Protein AF-A0A6G1FUQ0-F1 (afdb_monomer_lite)

Foldseek 3Di:
DDDDDDDDDDDDPDPPPPQPQWWADPLRAIFGWDAPVVLVVLVWDWAPPGGDDPQPPPPPDPDDPDDDDDSRGRTTGTFNDWDADPNAIFGWHFPVQAQADWDCDPDSPPDPTITGHAFAALVVQGFGFYFPVPACADWDFDDSTPGTRRGTGRDHDPPPPPPDPDPPVPLQPQPPDPPAQQAFDQDPNFTAHHSGQTAPDVSNPVQDDVSGDPVRSVVSVVVLLVVLLVLCVVPDDPPDDDDPSRSSVSSSVCSVVVDDRPPDPPPPPDPPVVVVVVPPDDDDDD

pLDDT: mean 73.85, std 19.45, range [27.72, 95.62]

Structure (mmCIF, N/CA/C/O backbone):
data_AF-A0A6G1FUQ0-F1
#
_entry.id   AF-A0A6G1FUQ0-F1
#
loop_
_atom_site.group_PDB
_atom_site.id
_atom_site.type_symbol
_atom_site.label_atom_id
_atom_site.label_alt_id
_atom_site.label_comp_id
_atom_site.label_asym_id
_atom_site.label_entity_id
_atom_site.label_seq_id
_atom_site.pdbx_PDB_ins_code
_atom_site.Cartn_x
_atom_site.Cartn_y
_atom_site.Cartn_z
_atom_site.occupancy
_atom_site.B_iso_or_equiv
_atom_site.auth_seq_id
_atom_site.auth_comp_id
_atom_site.auth_asym_id
_atom_site.auth_atom_id
_atom_site.pdbx_PDB_model_num
ATOM 1 N N . MET A 1 1 ? -10.904 44.651 -63.227 1.00 43.16 1 MET A N 1
ATOM 2 C CA . MET A 1 1 ? -10.068 43.438 -63.354 1.00 43.16 1 MET A CA 1
ATOM 3 C C . MET A 1 1 ? -9.397 43.187 -62.007 1.00 43.16 1 MET A C 1
ATOM 5 O O . MET A 1 1 ? -8.366 43.782 -61.744 1.00 43.16 1 MET A O 1
ATOM 9 N N . TYR A 1 2 ? -10.011 42.391 -61.128 1.00 40.00 2 TYR A N 1
ATOM 10 C CA . TYR A 1 2 ? -9.391 41.949 -59.873 1.00 40.00 2 TYR A CA 1
ATOM 11 C C . TYR A 1 2 ? -9.273 40.428 -59.922 1.00 40.00 2 TYR A C 1
ATOM 13 O O . TYR A 1 2 ? -10.267 39.729 -60.098 1.00 40.00 2 TYR A O 1
ATOM 21 N N . SER A 1 3 ? -8.034 39.945 -59.864 1.00 55.53 3 SER A N 1
ATOM 22 C CA . SER A 1 3 ? -7.673 38.534 -59.979 1.00 55.53 3 SER A CA 1
ATOM 23 C C . SER A 1 3 ? -7.435 37.981 -58.578 1.00 55.53 3 SER A C 1
ATOM 25 O O . SER A 1 3 ? -6.440 38.316 -57.935 1.00 55.53 3 SER A O 1
ATOM 27 N N . HIS A 1 4 ? -8.372 37.174 -58.083 1.00 46.69 4 HIS A N 1
ATOM 28 C CA . HIS A 1 4 ? -8.219 36.449 -56.825 1.00 46.69 4 HIS A CA 1
ATOM 29 C C . HIS A 1 4 ? -7.438 35.157 -57.078 1.00 46.69 4 HIS A C 1
ATOM 31 O O . HIS A 1 4 ? -7.932 34.234 -57.723 1.00 46.69 4 HIS A O 1
ATOM 37 N N . ARG A 1 5 ? -6.210 35.084 -56.554 1.00 61.78 5 ARG A N 1
ATOM 38 C CA . ARG A 1 5 ? -5.451 33.834 -56.451 1.00 61.78 5 ARG A CA 1
ATOM 39 C C . ARG A 1 5 ? -5.835 33.127 -55.154 1.00 61.78 5 ARG A C 1
ATOM 41 O O . ARG A 1 5 ? -5.482 33.581 -54.070 1.00 61.78 5 ARG A O 1
ATOM 48 N N . LEU A 1 6 ? -6.566 32.025 -55.288 1.00 55.25 6 LEU A N 1
ATOM 49 C CA . LEU A 1 6 ? -6.849 31.082 -54.211 1.00 55.25 6 LEU A CA 1
ATOM 50 C C . LEU A 1 6 ? -5.561 30.293 -53.914 1.00 55.25 6 LEU A C 1
ATOM 52 O O . LEU A 1 6 ? -5.061 29.582 -54.784 1.00 55.25 6 LEU A O 1
ATOM 56 N N . VAL A 1 7 ? -5.005 30.434 -52.711 1.00 60.19 7 VAL A N 1
ATOM 57 C CA . VAL A 1 7 ? -3.874 29.620 -52.240 1.00 60.19 7 VAL A CA 1
ATOM 58 C C . VAL A 1 7 ? -4.448 28.478 -51.408 1.00 60.19 7 VAL A C 1
ATOM 60 O O . VAL A 1 7 ? -4.901 28.685 -50.286 1.00 60.19 7 VAL A O 1
ATOM 63 N N . VAL A 1 8 ? -4.465 27.275 -51.980 1.00 57.50 8 VAL A N 1
ATOM 64 C CA . VAL A 1 8 ? -4.853 26.044 -51.281 1.00 57.50 8 VAL A CA 1
ATOM 65 C C . VAL A 1 8 ? -3.635 25.541 -50.506 1.00 57.50 8 VAL A C 1
ATOM 67 O O . VAL A 1 8 ? -2.712 24.971 -51.082 1.00 57.50 8 VAL A O 1
ATOM 70 N N . LEU A 1 9 ? -3.611 25.788 -49.196 1.00 59.78 9 LEU A N 1
ATOM 71 C CA . LEU A 1 9 ? -2.642 25.195 -48.273 1.00 59.78 9 LEU A CA 1
ATOM 72 C C . LEU A 1 9 ? -3.042 23.738 -48.007 1.00 59.78 9 LEU A C 1
ATOM 74 O O . LEU A 1 9 ? -3.966 23.464 -47.244 1.00 59.78 9 LEU A O 1
ATOM 78 N N . GLY A 1 10 ? -2.359 22.803 -48.667 1.00 54.69 10 GLY A N 1
ATOM 79 C CA . GLY A 1 10 ? -2.484 21.374 -48.394 1.00 54.69 10 GLY A CA 1
ATOM 80 C C . GLY A 1 10 ? -1.854 21.029 -47.046 1.00 54.69 10 GLY A C 1
ATOM 81 O O . GLY A 1 10 ? -0.638 21.116 -46.885 1.00 54.69 10 GLY A O 1
ATOM 82 N N . VAL A 1 11 ? -2.677 20.636 -46.075 1.00 54.72 11 VAL A N 1
ATOM 83 C CA . VAL A 1 11 ? -2.213 20.087 -44.797 1.00 54.72 11 VAL A CA 1
ATOM 84 C C . VAL A 1 11 ? -1.751 18.652 -45.050 1.00 54.72 11 VAL A C 1
ATOM 86 O O . VAL A 1 11 ? -2.566 17.748 -45.223 1.00 54.72 11 VAL A O 1
ATOM 89 N N . LEU A 1 12 ? -0.435 18.440 -45.110 1.00 58.69 12 LEU A N 1
ATOM 90 C CA . LEU A 1 12 ? 0.154 17.103 -45.098 1.00 58.69 12 LEU A CA 1
ATOM 91 C C . LEU A 1 12 ? -0.031 16.515 -43.695 1.00 58.69 12 LEU A C 1
ATOM 93 O O . LEU A 1 12 ? 0.639 16.927 -42.750 1.00 58.69 12 LEU A O 1
ATOM 97 N N . ALA A 1 13 ? -0.959 15.568 -43.556 1.00 49.72 13 ALA A N 1
ATOM 98 C CA . ALA A 1 13 ? -1.113 14.774 -42.346 1.00 49.72 13 ALA A CA 1
ATOM 99 C C . ALA A 1 13 ? 0.113 13.859 -42.197 1.00 49.72 13 ALA A C 1
ATOM 101 O O . ALA A 1 13 ? 0.204 12.807 -42.827 1.00 49.72 13 ALA A O 1
ATOM 102 N N . THR A 1 14 ? 1.086 14.270 -41.388 1.00 51.34 14 THR A N 1
ATOM 103 C CA . THR A 1 14 ? 2.153 13.378 -40.941 1.00 51.34 14 THR A CA 1
ATOM 104 C C . THR A 1 14 ? 1.538 12.347 -39.999 1.00 51.34 14 THR A C 1
ATOM 106 O O . THR A 1 14 ? 1.177 12.651 -38.865 1.00 51.34 14 THR A O 1
ATOM 109 N N . SER A 1 15 ? 1.374 11.111 -40.477 1.00 49.81 15 SER A N 1
ATOM 110 C CA . SER A 1 15 ? 1.023 9.973 -39.626 1.00 49.81 15 SER A CA 1
ATOM 111 C C . SER A 1 15 ? 2.141 9.755 -38.612 1.00 49.81 15 SER A C 1
ATOM 113 O O . SER A 1 15 ? 3.175 9.161 -38.912 1.00 49.81 15 SER A O 1
ATOM 115 N N . ILE A 1 16 ? 1.939 10.267 -37.402 1.00 50.69 16 ILE A N 1
ATOM 116 C CA . ILE A 1 16 ? 2.774 9.954 -36.250 1.00 50.69 16 ILE A CA 1
ATOM 117 C C . ILE A 1 16 ? 2.446 8.501 -35.900 1.00 50.69 16 ILE A C 1
ATOM 119 O O . ILE A 1 16 ? 1.390 8.219 -35.334 1.00 50.69 16 ILE A O 1
ATOM 123 N N . TYR A 1 17 ? 3.301 7.559 -36.304 1.00 50.41 17 TYR A N 1
ATOM 124 C CA . TYR A 1 17 ? 3.199 6.181 -35.836 1.00 50.41 17 TYR A CA 1
ATOM 125 C C . TYR A 1 17 ? 3.379 6.204 -34.317 1.00 50.41 17 TYR A C 1
ATOM 127 O O . TYR A 1 17 ? 4.476 6.432 -33.809 1.00 50.41 17 TYR A O 1
ATOM 135 N N . SER A 1 18 ? 2.277 6.022 -33.590 1.00 50.47 18 SER A N 1
ATOM 136 C CA . SER A 1 18 ? 2.308 5.761 -32.157 1.00 50.47 18 SER A CA 1
ATOM 137 C C . SER A 1 18 ? 2.987 4.410 -31.972 1.00 50.47 18 SER A C 1
ATOM 139 O O . SER A 1 18 ? 2.386 3.359 -32.187 1.00 50.47 18 SER A O 1
ATOM 141 N N . VAL A 1 19 ? 4.279 4.439 -31.651 1.00 58.22 19 VAL A N 1
ATOM 142 C CA . VAL A 1 19 ? 5.009 3.246 -31.232 1.00 58.22 19 VAL A CA 1
ATOM 143 C C . VAL A 1 19 ? 4.344 2.806 -29.934 1.00 58.22 19 VAL A C 1
ATOM 145 O O . VAL A 1 19 ? 4.403 3.534 -28.941 1.00 58.22 19 VAL A O 1
ATOM 148 N N . GLN A 1 20 ? 3.635 1.676 -29.948 1.00 58.81 20 GLN A N 1
ATOM 149 C CA . GLN A 1 20 ? 3.075 1.119 -28.721 1.00 58.81 20 GLN A CA 1
ATOM 150 C C . GLN A 1 20 ? 4.240 0.850 -27.764 1.00 58.81 20 GLN A C 1
ATOM 152 O O . GLN A 1 20 ? 5.058 -0.034 -27.990 1.00 58.81 20 GLN A O 1
ATOM 157 N N . SER A 1 21 ? 4.348 1.675 -26.723 1.00 79.19 21 SER A N 1
ATOM 158 C CA . SER A 1 21 ? 5.458 1.662 -25.766 1.00 79.19 21 SER A CA 1
ATOM 159 C C . SER A 1 21 ? 5.264 0.653 -24.637 1.00 79.19 21 SER A C 1
ATOM 161 O O . SER A 1 21 ? 6.099 0.578 -23.737 1.00 79.19 21 SER A O 1
ATOM 163 N N . TRP A 1 22 ? 4.173 -0.112 -24.660 1.00 85.88 22 TRP A N 1
ATOM 164 C CA . TRP A 1 22 ? 3.814 -1.050 -23.610 1.00 85.88 22 TRP A CA 1
ATOM 165 C C . TRP A 1 22 ? 3.902 -2.496 -24.094 1.00 85.88 22 TRP A C 1
ATOM 167 O O . TRP A 1 22 ? 3.791 -2.798 -25.280 1.00 85.88 22 TRP A O 1
ATOM 177 N N . CYS A 1 23 ? 4.109 -3.383 -23.136 1.00 90.62 23 CYS A N 1
ATOM 178 C CA . CYS A 1 23 ? 4.222 -4.824 -23.315 1.00 90.62 23 CYS A CA 1
ATOM 179 C C . CYS A 1 23 ? 3.435 -5.532 -22.214 1.00 90.62 23 CYS A C 1
ATOM 181 O O . CYS A 1 23 ? 3.036 -4.903 -21.232 1.00 90.62 23 CYS A O 1
ATOM 183 N N . GLN A 1 24 ? 3.232 -6.837 -22.361 1.00 91.94 24 GLN A N 1
ATOM 184 C CA . GLN A 1 24 ? 2.638 -7.680 -21.330 1.00 91.94 24 GLN A CA 1
ATOM 185 C C . GLN A 1 24 ? 3.590 -8.839 -21.033 1.00 91.94 24 GLN A C 1
ATOM 187 O O . GLN A 1 24 ? 3.882 -9.634 -21.925 1.00 91.94 24 GLN A O 1
ATOM 192 N N . ALA A 1 25 ? 4.083 -8.877 -19.797 1.00 89.75 25 ALA A N 1
ATOM 193 C CA . ALA A 1 25 ? 4.915 -9.943 -19.251 1.00 89.75 25 ALA A CA 1
ATOM 194 C C . ALA A 1 25 ? 4.134 -11.263 -19.133 1.00 89.75 25 ALA A C 1
ATOM 196 O O . ALA A 1 25 ? 2.897 -11.267 -19.182 1.00 89.75 25 ALA A O 1
ATOM 197 N N . ASP A 1 26 ? 4.844 -12.374 -18.929 1.00 89.06 26 ASP A N 1
ATOM 198 C CA . ASP A 1 26 ? 4.243 -13.714 -18.803 1.00 89.06 26 ASP A CA 1
ATOM 199 C C . ASP A 1 26 ? 3.248 -13.808 -17.636 1.00 89.06 26 ASP A C 1
ATOM 201 O O . ASP A 1 26 ? 2.224 -14.490 -17.715 1.00 89.06 26 ASP A O 1
ATOM 205 N N . ASN A 1 27 ? 3.498 -13.062 -16.558 1.00 81.12 27 ASN A N 1
ATOM 206 C CA . ASN A 1 27 ? 2.599 -12.973 -15.405 1.00 81.12 27 ASN A CA 1
ATOM 207 C C . ASN A 1 27 ? 1.352 -12.094 -15.658 1.00 81.12 27 ASN A C 1
ATOM 209 O O . ASN A 1 27 ? 0.564 -11.856 -14.744 1.00 81.12 27 ASN A O 1
ATOM 213 N N . GLY A 1 28 ? 1.175 -11.567 -16.873 1.00 86.06 28 GLY A N 1
ATOM 214 C CA . GLY A 1 28 ? 0.089 -10.663 -17.240 1.00 86.06 28 GLY A CA 1
ATOM 215 C C . GLY A 1 28 ? 0.286 -9.208 -16.802 1.00 86.06 28 GLY A C 1
ATOM 216 O O . GLY A 1 28 ? -0.576 -8.374 -17.090 1.00 86.06 28 GLY A O 1
ATOM 217 N N . GLN A 1 29 ? 1.396 -8.871 -16.137 1.00 85.44 29 GLN A N 1
ATOM 218 C CA . GLN A 1 29 ? 1.722 -7.495 -15.775 1.00 85.44 29 GLN A CA 1
ATOM 219 C C . GLN A 1 29 ? 2.073 -6.690 -17.024 1.00 85.44 29 GLN A C 1
ATOM 221 O O . GLN A 1 29 ? 2.884 -7.092 -17.859 1.00 85.44 29 GLN A O 1
ATOM 226 N N . ARG A 1 30 ? 1.467 -5.508 -17.144 1.00 87.62 30 ARG A N 1
ATOM 227 C CA . ARG A 1 30 ? 1.801 -4.568 -18.210 1.00 87.62 30 ARG A CA 1
ATOM 228 C C . ARG A 1 30 ? 3.075 -3.809 -17.858 1.00 87.62 30 ARG A C 1
ATOM 230 O O . ARG A 1 30 ? 3.186 -3.238 -16.774 1.00 87.62 30 ARG A O 1
ATOM 237 N N . GLY A 1 31 ? 4.019 -3.803 -18.788 1.00 89.44 31 GLY A N 1
ATOM 238 C CA . GLY A 1 31 ? 5.306 -3.130 -18.669 1.00 89.44 31 GLY A CA 1
ATOM 239 C C . GLY A 1 31 ? 5.520 -2.074 -19.749 1.00 89.44 31 GLY A C 1
ATOM 240 O O . GLY A 1 31 ? 4.631 -1.790 -20.556 1.00 89.44 31 GLY A O 1
ATOM 241 N N . ILE A 1 32 ? 6.725 -1.506 -19.771 1.00 88.62 32 ILE A N 1
ATOM 242 C CA . ILE A 1 32 ? 7.194 -0.589 -20.818 1.00 88.62 32 ILE A CA 1
ATOM 243 C C . ILE A 1 32 ? 8.317 -1.267 -21.598 1.00 88.62 32 ILE A C 1
ATOM 245 O O . ILE A 1 32 ? 9.231 -1.839 -21.005 1.00 88.62 32 ILE A O 1
ATOM 249 N N . CYS A 1 33 ? 8.286 -1.155 -22.922 1.00 90.00 33 CYS A N 1
ATOM 250 C CA . CYS A 1 33 ? 9.376 -1.612 -23.771 1.00 90.00 33 CYS A CA 1
ATOM 251 C C . CYS A 1 33 ? 10.583 -0.687 -23.657 1.00 90.00 33 CYS A C 1
ATOM 253 O O . CYS A 1 33 ? 10.541 0.465 -24.091 1.00 90.00 33 CYS A O 1
ATOM 255 N N . MET A 1 34 ? 11.668 -1.188 -23.067 1.00 87.56 34 MET A N 1
ATOM 256 C CA . MET A 1 34 ? 12.919 -0.443 -22.939 1.00 87.56 34 MET A CA 1
ATOM 257 C C . MET A 1 34 ? 14.142 -1.367 -22.865 1.00 87.56 34 MET A C 1
ATOM 259 O O . MET A 1 34 ? 14.000 -2.567 -22.631 1.00 87.56 34 MET A O 1
ATOM 263 N N . PRO A 1 35 ? 15.365 -0.841 -23.059 1.00 87.88 35 PRO A N 1
ATOM 264 C CA . PRO A 1 35 ? 16.570 -1.643 -22.882 1.00 87.88 35 PRO A CA 1
ATOM 265 C C . PRO A 1 35 ? 16.736 -2.120 -21.425 1.00 87.88 35 PRO A C 1
ATOM 267 O O . PRO A 1 35 ? 16.323 -1.436 -20.481 1.00 87.88 35 PRO A O 1
ATOM 270 N N . THR A 1 36 ? 17.410 -3.260 -21.235 1.00 86.81 36 THR A N 1
ATOM 271 C CA . THR A 1 36 ? 17.606 -3.911 -19.923 1.00 86.81 36 THR A CA 1
ATOM 272 C C . THR A 1 36 ? 18.303 -3.007 -18.906 1.00 86.81 36 THR A C 1
ATOM 274 O O . THR A 1 36 ? 17.892 -2.943 -17.751 1.00 86.81 36 THR A O 1
ATOM 277 N N . SER A 1 37 ? 19.341 -2.259 -19.305 1.00 85.69 37 SER A N 1
ATOM 278 C CA . SER A 1 37 ? 20.097 -1.421 -18.357 1.00 85.69 37 SER A CA 1
ATOM 279 C C . SER A 1 37 ? 19.253 -0.276 -17.765 1.00 85.69 37 SER A C 1
ATOM 281 O O . SER A 1 37 ? 19.263 -0.106 -16.547 1.00 85.69 37 SER A O 1
ATOM 283 N N . PRO A 1 38 ? 18.498 0.514 -18.560 1.00 85.75 38 PRO A N 1
ATOM 284 C CA . PRO A 1 38 ? 17.485 1.434 -18.044 1.00 85.75 38 PRO A CA 1
ATOM 285 C C . PRO A 1 38 ? 16.449 0.790 -17.122 1.00 85.75 38 PRO A C 1
ATOM 287 O O . PRO A 1 38 ? 16.114 1.408 -16.114 1.00 85.75 38 PRO A O 1
ATOM 290 N N . CYS A 1 39 ? 15.969 -0.414 -17.446 1.00 87.31 39 CYS A N 1
ATOM 291 C CA . CYS A 1 39 ? 14.996 -1.121 -16.618 1.00 87.31 39 CYS A CA 1
ATOM 292 C C . CYS A 1 39 ? 15.582 -1.496 -15.249 1.00 87.31 39 CYS A C 1
ATOM 294 O O . CYS A 1 39 ? 15.033 -1.123 -14.213 1.00 87.31 39 CYS A O 1
ATOM 296 N N . ALA A 1 40 ? 16.766 -2.117 -15.236 1.00 85.94 40 ALA A N 1
ATOM 297 C CA . ALA A 1 40 ? 17.467 -2.501 -14.014 1.00 85.94 40 ALA A CA 1
ATOM 298 C C . ALA A 1 40 ? 17.787 -1.292 -13.116 1.00 85.94 40 ALA A C 1
ATOM 300 O O . ALA A 1 40 ? 17.605 -1.351 -11.904 1.00 85.94 40 ALA A O 1
ATOM 301 N N . ARG A 1 41 ? 18.180 -0.147 -13.701 1.00 83.44 41 ARG A N 1
ATOM 302 C CA . ARG A 1 41 ? 18.401 1.110 -12.951 1.00 83.44 41 ARG A CA 1
ATOM 303 C C . ARG A 1 41 ? 17.146 1.651 -12.261 1.00 83.44 41 ARG A C 1
ATOM 305 O O . ARG A 1 41 ? 17.263 2.515 -11.399 1.00 83.44 41 ARG A O 1
ATOM 312 N N . LYS A 1 42 ? 15.964 1.185 -12.660 1.00 80.44 42 LYS A N 1
ATOM 313 C CA . LYS A 1 42 ? 14.669 1.557 -12.079 1.00 80.44 42 LYS A CA 1
ATOM 314 C C . LYS A 1 42 ? 14.109 0.459 -11.175 1.00 80.44 42 LYS A C 1
ATOM 316 O O . LYS A 1 42 ? 12.921 0.487 -10.878 1.00 80.44 42 LYS A O 1
ATOM 321 N N . ASN A 1 43 ? 14.943 -0.505 -10.773 1.00 84.06 43 ASN A N 1
ATOM 322 C CA . ASN A 1 43 ? 14.535 -1.709 -10.048 1.00 84.06 43 ASN A CA 1
ATOM 323 C C . ASN A 1 43 ? 13.433 -2.505 -10.770 1.00 84.06 43 ASN A C 1
ATOM 325 O O . ASN A 1 43 ? 12.652 -3.200 -10.126 1.00 84.06 43 ASN A O 1
ATOM 329 N N . GLY A 1 44 ? 13.348 -2.378 -12.097 1.00 86.88 44 GLY A N 1
ATOM 330 C CA . GLY A 1 44 ? 12.416 -3.148 -12.903 1.00 86.88 44 GLY A CA 1
ATOM 331 C C . GLY A 1 44 ? 12.978 -4.521 -13.269 1.00 86.88 44 GLY A C 1
ATOM 332 O O . GLY A 1 44 ? 14.195 -4.721 -13.320 1.00 86.88 44 GLY A O 1
ATOM 333 N N . ILE A 1 45 ? 12.079 -5.456 -13.559 1.00 90.12 45 ILE A N 1
ATOM 334 C CA . ILE A 1 45 ? 12.383 -6.795 -14.066 1.00 90.12 45 ILE A CA 1
ATOM 335 C C . ILE A 1 45 ? 12.193 -6.761 -15.583 1.00 90.12 45 ILE A C 1
ATOM 337 O O . ILE A 1 45 ? 11.186 -6.253 -16.068 1.00 90.12 45 ILE A O 1
ATOM 341 N N . SER A 1 46 ? 13.186 -7.236 -16.337 1.00 91.38 46 SER A N 1
ATOM 342 C CA . SER A 1 46 ? 13.142 -7.246 -17.803 1.00 91.38 46 SER A CA 1
ATOM 343 C C . SER A 1 46 ? 12.860 -8.647 -18.341 1.00 91.38 46 SER A C 1
ATOM 345 O O . SER A 1 46 ? 13.630 -9.566 -18.068 1.00 91.38 46 SER A O 1
ATOM 347 N N . GLU A 1 47 ? 11.814 -8.787 -19.153 1.00 92.69 47 GLU A N 1
ATOM 348 C CA . GLU A 1 47 ? 11.454 -10.039 -19.829 1.00 92.69 47 GLU A CA 1
ATOM 349 C C . GLU A 1 47 ? 11.632 -9.900 -21.358 1.00 92.69 47 GLU A C 1
ATOM 351 O O . GLU A 1 47 ? 11.054 -8.994 -21.976 1.00 92.69 47 GLU A O 1
ATOM 356 N N . PRO A 1 48 ? 12.464 -10.735 -22.007 1.00 91.25 48 PRO A N 1
ATOM 357 C CA . PRO A 1 48 ? 12.678 -10.679 -23.453 1.00 91.25 48 PRO A CA 1
ATOM 358 C C . PRO A 1 48 ? 11.479 -11.233 -24.238 1.00 91.25 48 PRO A C 1
ATOM 360 O O . PRO A 1 48 ? 10.806 -12.143 -23.783 1.00 91.25 48 PRO A O 1
ATOM 363 N N . GLY A 1 49 ? 11.244 -10.731 -25.456 1.00 90.25 49 GLY A N 1
ATOM 364 C CA . GLY A 1 49 ? 10.252 -11.307 -26.385 1.00 90.25 49 GLY A CA 1
ATOM 365 C C . GLY A 1 49 ? 8.819 -10.766 -26.274 1.00 90.25 49 GLY A C 1
ATOM 366 O O . GLY A 1 49 ? 7.976 -11.124 -27.087 1.00 90.25 49 GLY A O 1
ATOM 367 N N . HIS A 1 50 ? 8.552 -9.856 -25.337 1.00 90.38 50 HIS A N 1
ATOM 368 C CA . HIS A 1 50 ? 7.207 -9.315 -25.071 1.00 90.38 50 HIS A CA 1
ATOM 369 C C . HIS A 1 50 ? 6.925 -7.949 -25.718 1.00 90.38 50 HIS A C 1
ATOM 371 O O . HIS A 1 50 ? 5.843 -7.387 -25.546 1.00 90.38 50 HIS A O 1
ATOM 377 N N . CYS A 1 51 ? 7.901 -7.379 -26.426 1.00 90.38 51 CYS A N 1
ATOM 378 C CA . CYS A 1 51 ? 7.795 -6.052 -27.022 1.00 90.38 51 CYS A CA 1
ATOM 379 C C . CYS A 1 51 ? 7.397 -6.113 -28.501 1.00 90.38 51 CYS A C 1
ATOM 381 O O . CYS A 1 51 ? 8.087 -6.785 -29.270 1.00 90.38 51 CYS A O 1
ATOM 383 N N . PRO A 1 52 ? 6.326 -5.411 -28.924 1.00 84.81 52 PRO A N 1
ATOM 384 C CA . PRO A 1 52 ? 5.903 -5.401 -30.317 1.00 84.81 52 PRO A CA 1
ATOM 385 C C . PRO A 1 52 ? 6.879 -4.586 -31.173 1.00 84.81 52 PRO A C 1
ATOM 387 O O . PRO A 1 52 ? 7.110 -3.403 -30.931 1.00 84.81 52 PRO A O 1
ATOM 390 N N . GLY A 1 53 ? 7.433 -5.219 -32.204 1.00 71.75 53 GLY A N 1
ATOM 391 C CA . GLY A 1 53 ? 8.258 -4.561 -33.212 1.00 71.75 53 GLY A CA 1
ATOM 392 C C . GLY A 1 53 ? 9.378 -5.459 -33.734 1.00 71.75 53 GLY A C 1
ATOM 393 O O . GLY A 1 53 ? 9.776 -6.410 -33.058 1.00 71.75 53 GLY A O 1
ATOM 394 N N . PRO A 1 54 ? 9.897 -5.187 -34.943 1.00 57.56 54 PRO A N 1
ATOM 395 C CA . PRO A 1 54 ? 11.130 -5.812 -35.383 1.00 57.56 54 PRO A CA 1
ATOM 396 C C . PRO A 1 54 ? 12.245 -5.426 -34.404 1.00 57.56 54 PRO A C 1
ATOM 398 O O . PRO A 1 54 ? 12.388 -4.265 -34.031 1.00 57.56 54 PRO A O 1
ATOM 401 N N . ILE A 1 55 ? 13.054 -6.406 -34.010 1.00 56.06 55 ILE A N 1
ATOM 402 C CA . ILE A 1 55 ? 14.279 -6.241 -33.206 1.00 56.06 55 ILE A CA 1
ATOM 403 C C . ILE A 1 55 ? 15.282 -5.224 -33.796 1.00 56.06 55 ILE A C 1
ATOM 405 O O . ILE A 1 55 ? 16.235 -4.841 -33.119 1.00 56.06 55 ILE A O 1
ATOM 409 N N . ASP A 1 56 ? 15.046 -4.746 -35.019 1.00 50.47 56 ASP A N 1
ATOM 410 C CA . ASP A 1 56 ? 15.777 -3.674 -35.684 1.00 50.47 56 ASP A CA 1
ATOM 411 C C . ASP A 1 56 ? 15.290 -2.285 -35.236 1.00 50.47 56 ASP A C 1
ATOM 413 O O . ASP A 1 56 ? 14.668 -1.533 -35.989 1.00 50.47 56 ASP A O 1
ATOM 417 N N . TYR A 1 57 ? 15.688 -1.863 -34.033 1.00 54.88 57 TYR A N 1
ATOM 418 C CA . TYR A 1 57 ? 15.984 -0.440 -33.838 1.00 54.88 57 TYR A CA 1
ATOM 419 C C . TYR A 1 57 ? 17.273 -0.115 -34.606 1.00 54.88 57 TYR A C 1
ATOM 421 O O . TYR A 1 57 ? 18.331 0.108 -34.016 1.00 54.88 57 TYR A O 1
ATOM 429 N N . GLN A 1 58 ? 17.205 -0.104 -35.938 1.00 46.00 58 GLN A N 1
ATOM 430 C CA . GLN A 1 58 ? 18.243 0.519 -36.746 1.00 46.00 58 GLN A CA 1
ATOM 431 C C . GLN A 1 58 ? 18.094 2.021 -36.576 1.00 46.00 58 GLN A C 1
ATOM 433 O O . GLN A 1 58 ? 17.363 2.689 -37.302 1.00 46.00 58 GLN A O 1
ATOM 438 N N . VAL A 1 59 ? 18.768 2.553 -35.561 1.00 48.31 59 VAL A N 1
ATOM 439 C CA . VAL A 1 59 ? 19.047 3.981 -35.492 1.00 48.31 59 VAL A CA 1
ATOM 440 C C . VAL A 1 59 ? 19.869 4.294 -36.746 1.00 48.31 59 VAL A C 1
ATOM 442 O O . VAL A 1 59 ? 20.947 3.711 -36.896 1.00 48.31 59 VAL A O 1
ATOM 445 N N . PRO A 1 60 ? 19.405 5.152 -37.672 1.00 46.88 60 PRO A N 1
ATOM 446 C CA . PRO A 1 60 ? 20.214 5.557 -38.809 1.00 46.88 60 PRO A CA 1
ATOM 447 C C . PRO A 1 60 ? 21.306 6.498 -38.294 1.00 46.88 60 PRO A C 1
ATOM 449 O O . PRO A 1 60 ? 21.186 7.718 -38.350 1.00 46.88 60 PRO A O 1
ATOM 452 N N . HIS A 1 61 ? 22.367 5.924 -37.735 1.00 52.94 61 HIS A N 1
ATOM 453 C CA . HIS A 1 61 ? 23.602 6.634 -37.456 1.00 52.94 61 HIS A CA 1
ATOM 454 C C . HIS A 1 61 ? 24.604 6.299 -38.565 1.00 52.94 61 HIS A C 1
ATOM 456 O O . HIS A 1 61 ? 25.022 5.146 -38.677 1.00 52.94 61 HIS A O 1
ATOM 462 N N . PRO A 1 62 ? 25.024 7.277 -39.387 1.00 54.19 62 PRO A N 1
ATOM 463 C CA . PRO A 1 62 ? 26.189 7.108 -40.237 1.00 54.19 62 PRO A CA 1
ATOM 464 C C . PRO A 1 62 ? 27.426 7.161 -39.334 1.00 54.19 62 PRO A C 1
ATOM 466 O O . PRO A 1 62 ? 27.945 8.233 -39.026 1.00 54.19 62 PRO A O 1
ATOM 469 N N . SER A 1 63 ? 27.867 6.005 -38.845 1.00 55.69 63 SER A N 1
ATOM 470 C CA . SER A 1 63 ? 29.147 5.868 -38.151 1.00 55.69 63 SER A CA 1
ATOM 471 C C . SER A 1 63 ? 30.154 5.125 -39.036 1.00 55.69 63 SER A C 1
ATOM 473 O O . SER A 1 63 ? 29.771 4.210 -39.766 1.00 55.69 63 SER A O 1
ATOM 475 N N . PRO A 1 64 ? 31.431 5.549 -39.023 1.00 60.94 64 PRO A N 1
ATOM 476 C CA . PRO A 1 64 ? 32.458 5.060 -39.934 1.00 60.94 64 PRO A CA 1
ATOM 477 C C . PRO A 1 64 ? 32.803 3.575 -39.704 1.00 60.94 64 PRO A C 1
ATOM 479 O O . PRO A 1 64 ? 32.685 3.069 -38.586 1.00 60.94 64 PRO A O 1
ATOM 482 N N . PRO A 1 65 ? 33.263 2.871 -40.752 1.00 63.19 65 PRO A N 1
ATOM 483 C CA . PRO A 1 65 ? 33.524 1.437 -40.710 1.00 63.19 65 PRO A CA 1
ATOM 484 C C . PRO A 1 65 ? 34.830 1.148 -39.961 1.00 63.19 65 PRO A C 1
ATOM 486 O O . PRO A 1 65 ? 35.900 1.464 -40.475 1.00 63.19 65 PRO A O 1
ATOM 489 N N . SER A 1 66 ? 34.771 0.577 -38.750 1.00 62.09 66 SER A N 1
ATOM 490 C CA . SER A 1 66 ? 35.878 -0.228 -38.168 1.00 62.09 66 SER A CA 1
ATOM 491 C C . SER A 1 66 ? 35.642 -0.784 -36.754 1.00 62.09 66 SER A C 1
ATOM 493 O O . SER A 1 66 ? 36.455 -1.585 -36.299 1.00 62.0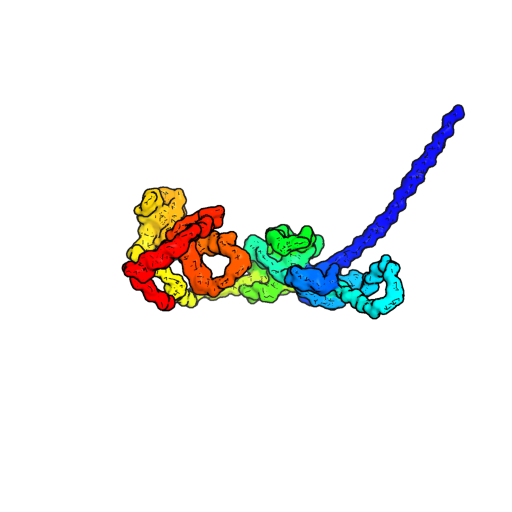9 66 SER A O 1
ATOM 495 N N . THR A 1 67 ? 34.569 -0.437 -36.038 1.00 64.94 67 THR A N 1
ATOM 496 C CA . THR A 1 67 ? 34.321 -1.020 -34.702 1.00 64.94 67 THR A CA 1
ATOM 497 C C . THR A 1 67 ? 33.401 -2.246 -34.800 1.00 64.94 67 THR A C 1
ATOM 499 O O . THR A 1 67 ? 32.376 -2.149 -35.475 1.00 64.94 67 THR A O 1
ATOM 502 N N . PRO A 1 68 ? 33.712 -3.388 -34.147 1.00 63.94 68 PRO A N 1
ATOM 503 C CA . PRO A 1 68 ? 32.796 -4.523 -34.047 1.00 63.94 68 PRO A CA 1
ATOM 504 C C . PRO A 1 68 ? 31.448 -4.044 -33.512 1.00 63.94 68 PRO A C 1
ATOM 506 O O . PRO A 1 68 ? 31.344 -3.569 -32.380 1.00 63.94 68 PRO A O 1
ATOM 509 N N . GLN A 1 69 ? 30.431 -4.102 -34.365 1.00 56.00 69 GLN A N 1
ATOM 510 C CA . GLN A 1 69 ? 29.101 -3.603 -34.069 1.00 56.00 69 GLN A CA 1
ATOM 511 C C . GLN A 1 69 ? 28.453 -4.557 -33.063 1.00 56.00 69 GLN A C 1
ATOM 513 O O . GLN A 1 69 ? 27.957 -5.621 -33.426 1.00 56.00 69 GLN A O 1
ATOM 518 N N . LEU A 1 70 ? 28.508 -4.199 -31.778 1.00 64.75 70 LEU A N 1
ATOM 519 C CA . LEU A 1 70 ? 27.694 -4.836 -30.748 1.00 64.75 70 LEU A CA 1
ATOM 520 C C . LEU A 1 70 ? 26.235 -4.657 -31.168 1.00 64.75 70 LEU A C 1
ATOM 522 O O . LEU A 1 70 ? 25.741 -3.531 -31.231 1.00 64.75 70 LEU A O 1
ATOM 526 N N . THR A 1 71 ? 25.564 -5.758 -31.505 1.00 67.00 71 THR A N 1
ATOM 527 C CA . THR A 1 71 ? 24.124 -5.763 -31.766 1.00 67.00 71 THR A CA 1
ATOM 528 C C . THR A 1 71 ? 23.420 -5.084 -30.592 1.00 67.00 71 THR A C 1
ATOM 530 O O . THR A 1 71 ? 23.632 -5.508 -29.450 1.00 67.00 71 THR A O 1
ATOM 533 N N . PRO A 1 72 ? 22.638 -4.014 -30.833 1.00 66.56 72 PRO A N 1
ATOM 534 C CA . PRO A 1 72 ? 21.940 -3.325 -29.761 1.00 66.56 72 PRO A CA 1
ATOM 535 C C . PRO A 1 72 ? 21.048 -4.331 -29.025 1.00 66.56 72 PRO A C 1
ATOM 537 O O . PRO A 1 72 ? 20.433 -5.184 -29.673 1.00 66.56 72 PRO A O 1
ATOM 540 N N . PRO A 1 73 ? 20.989 -4.283 -27.683 1.00 72.12 73 PRO A N 1
ATOM 541 C CA . PRO A 1 73 ? 20.137 -5.193 -26.938 1.00 72.12 73 PRO A CA 1
ATOM 542 C C . PRO A 1 73 ? 18.693 -4.975 -27.385 1.00 72.12 73 PRO A C 1
ATOM 544 O O . PRO A 1 73 ? 18.198 -3.845 -27.363 1.00 72.12 73 PRO A O 1
ATOM 547 N N . SER A 1 74 ? 18.031 -6.052 -27.809 1.00 80.56 74 SER A N 1
ATOM 548 C CA . SER A 1 74 ? 16.616 -6.011 -28.164 1.00 80.56 74 SER A CA 1
ATOM 549 C C . SER A 1 74 ? 15.804 -5.433 -26.997 1.00 80.56 74 SER A C 1
ATOM 551 O O . SER A 1 74 ? 16.131 -5.712 -25.837 1.00 80.56 74 SER A O 1
ATOM 553 N N . PRO A 1 75 ? 14.765 -4.622 -27.269 1.00 84.75 75 PRO A N 1
ATOM 554 C CA . PRO A 1 75 ? 13.893 -4.101 -26.222 1.00 84.75 75 PRO A CA 1
ATOM 555 C C . PRO A 1 75 ? 13.326 -5.257 -25.396 1.00 84.75 75 PRO A C 1
ATOM 557 O O . PRO A 1 75 ? 12.908 -6.282 -25.940 1.00 84.75 75 PRO A O 1
ATOM 560 N N . GLN A 1 76 ? 13.309 -5.082 -24.081 1.00 90.19 76 GLN A N 1
ATOM 561 C CA . GLN A 1 76 ? 12.709 -6.032 -23.155 1.00 90.19 76 GLN A CA 1
ATOM 562 C C . GLN A 1 76 ? 11.509 -5.380 -22.479 1.00 90.19 76 GLN A C 1
ATOM 564 O O . GLN A 1 76 ? 11.433 -4.153 -22.348 1.00 90.19 76 GLN A O 1
ATOM 569 N N . CYS A 1 77 ? 10.558 -6.208 -22.067 1.00 92.62 77 CYS A N 1
ATOM 570 C CA . CYS A 1 77 ? 9.417 -5.740 -21.314 1.00 92.62 77 CYS A CA 1
ATOM 571 C C . CYS A 1 77 ? 9.827 -5.480 -19.874 1.00 92.62 77 CYS A C 1
ATOM 573 O O . CYS A 1 77 ? 10.183 -6.408 -19.157 1.00 92.62 77 CYS A O 1
ATOM 575 N N . CYS A 1 78 ? 9.815 -4.212 -19.475 1.00 90.94 78 CYS A N 1
ATOM 576 C CA . CYS A 1 78 ? 10.184 -3.796 -18.134 1.00 90.94 78 CYS A CA 1
ATOM 577 C C . CYS A 1 78 ? 8.944 -3.688 -17.241 1.00 90.94 78 CYS A C 1
ATOM 579 O O . CYS A 1 78 ? 8.098 -2.816 -17.470 1.00 90.94 78 CYS A O 1
ATOM 581 N N . THR A 1 79 ? 8.850 -4.538 -16.220 1.00 91.06 79 THR A N 1
ATOM 582 C CA . THR A 1 79 ? 7.821 -4.493 -15.170 1.00 91.06 79 THR A CA 1
ATOM 583 C C . THR A 1 79 ? 8.411 -3.958 -13.865 1.00 91.06 79 THR A C 1
ATOM 585 O O . THR A 1 79 ? 9.608 -4.073 -13.620 1.00 91.06 79 THR A O 1
ATOM 588 N N . PHE A 1 80 ? 7.591 -3.328 -13.019 1.00 88.38 80 PHE A N 1
ATOM 589 C CA . PHE A 1 80 ? 8.064 -2.577 -11.841 1.00 88.38 80 PHE A CA 1
ATOM 590 C C . PHE A 1 80 ? 7.593 -3.177 -10.504 1.00 88.38 80 PHE A C 1
ATOM 592 O O . PHE A 1 80 ? 7.729 -2.546 -9.459 1.00 88.38 80 PHE A O 1
ATOM 599 N N . GLY A 1 81 ? 7.044 -4.396 -10.523 1.00 87.25 81 GLY A N 1
ATOM 600 C CA . GLY A 1 81 ? 6.571 -5.101 -9.329 1.00 87.25 81 GLY A CA 1
ATOM 601 C C . GLY A 1 81 ? 5.265 -4.550 -8.743 1.00 87.25 81 GLY A C 1
ATOM 602 O O . GLY A 1 81 ? 4.456 -3.924 -9.439 1.00 87.25 81 GLY A O 1
ATOM 603 N N . THR A 1 82 ? 5.049 -4.821 -7.454 1.00 87.62 82 THR A N 1
ATOM 604 C CA . THR A 1 82 ? 3.833 -4.473 -6.703 1.00 87.62 82 THR A CA 1
ATOM 605 C C . THR A 1 82 ? 3.961 -3.142 -5.965 1.00 87.62 82 THR A C 1
ATOM 607 O O . THR A 1 82 ? 5.045 -2.759 -5.528 1.00 87.62 82 THR A O 1
ATOM 610 N N . CYS A 1 83 ? 2.840 -2.461 -5.753 1.00 86.38 83 CYS A N 1
ATOM 611 C CA . CYS A 1 83 ? 2.750 -1.208 -5.009 1.00 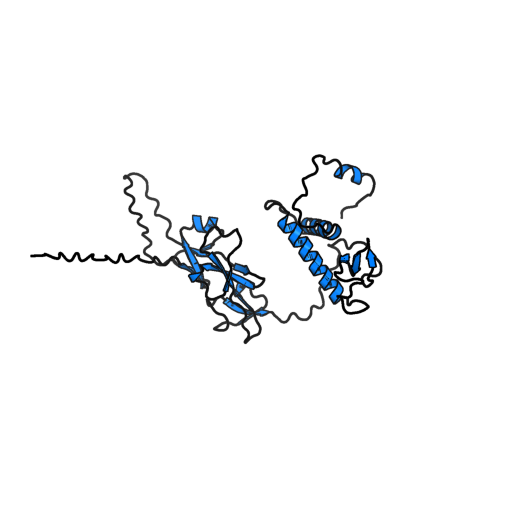86.38 83 CYS A CA 1
ATOM 612 C C . CYS A 1 83 ? 1.649 -1.272 -3.944 1.00 86.38 83 CYS A C 1
ATOM 614 O O . CYS A 1 83 ? 0.743 -2.094 -4.036 1.00 86.38 83 CYS A O 1
ATOM 616 N N . THR A 1 84 ? 1.691 -0.361 -2.970 1.00 87.44 84 THR A N 1
ATOM 617 C CA . THR A 1 84 ? 0.596 -0.154 -2.011 1.00 87.44 84 THR A CA 1
ATOM 618 C C . THR A 1 84 ? 0.241 1.326 -1.998 1.00 87.44 84 THR A C 1
ATOM 620 O O . THR A 1 84 ? 1.070 2.152 -1.620 1.00 87.44 84 THR A O 1
ATOM 623 N N . ALA A 1 85 ? -0.978 1.681 -2.407 1.00 85.50 85 ALA A N 1
ATOM 624 C CA . ALA A 1 85 ? -1.483 3.053 -2.338 1.00 85.50 85 ALA A CA 1
ATOM 625 C C . ALA A 1 85 ? -2.692 3.112 -1.407 1.00 85.50 85 ALA A C 1
ATOM 627 O O . ALA A 1 85 ? -3.627 2.331 -1.552 1.00 85.50 85 ALA A O 1
ATOM 628 N N . ALA A 1 86 ? -2.650 4.015 -0.422 1.00 83.38 86 ALA A N 1
ATOM 629 C CA . ALA A 1 86 ? -3.684 4.142 0.611 1.00 83.38 86 ALA A CA 1
ATOM 630 C C . ALA A 1 86 ? -4.022 2.811 1.328 1.00 83.38 86 ALA A C 1
ATOM 632 O O . ALA A 1 86 ? -5.171 2.553 1.669 1.00 83.38 86 ALA A O 1
ATOM 633 N N . GLY A 1 87 ? -3.022 1.944 1.532 1.00 84.06 87 GLY A N 1
ATOM 634 C CA . GLY A 1 87 ? -3.211 0.620 2.141 1.00 84.06 87 GLY A CA 1
ATOM 635 C C . GLY A 1 87 ? -3.794 -0.446 1.205 1.00 84.06 87 GLY A C 1
ATOM 636 O O . GLY A 1 87 ? -3.994 -1.576 1.638 1.00 84.06 87 GLY A O 1
ATOM 637 N N . ILE A 1 88 ? -4.033 -0.118 -0.069 1.00 83.75 88 ILE A N 1
ATOM 638 C CA . ILE A 1 88 ? -4.556 -1.039 -1.081 1.00 83.75 88 ILE A CA 1
ATOM 639 C C . ILE A 1 88 ? -3.391 -1.552 -1.942 1.00 83.75 88 ILE A C 1
ATOM 641 O O . ILE A 1 88 ? -2.697 -0.739 -2.566 1.00 83.75 88 ILE A O 1
ATOM 645 N N . PRO A 1 89 ? -3.155 -2.876 -1.984 1.00 86.56 89 PRO A N 1
ATOM 646 C CA . PRO A 1 89 ? -2.168 -3.484 -2.870 1.00 86.56 89 PRO A CA 1
ATOM 647 C C . PRO A 1 89 ? -2.521 -3.289 -4.352 1.00 86.56 89 PRO A C 1
ATOM 649 O O . PRO A 1 89 ? -3.690 -3.236 -4.736 1.00 86.56 89 PRO A O 1
ATOM 652 N N . GLY A 1 90 ? -1.505 -3.195 -5.200 1.00 88.31 90 GLY A N 1
ATOM 653 C CA . GLY A 1 90 ? -1.647 -2.940 -6.627 1.00 88.31 90 GLY A CA 1
ATOM 654 C C . GLY A 1 90 ? -0.365 -3.224 -7.405 1.00 88.31 90 GLY A C 1
ATOM 655 O O . GLY A 1 90 ? 0.583 -3.811 -6.879 1.00 88.31 90 GLY A O 1
ATOM 656 N N . TRP A 1 91 ? -0.327 -2.776 -8.660 1.00 89.06 91 TRP A N 1
ATOM 657 C CA . TRP A 1 91 ? 0.846 -2.878 -9.532 1.00 89.06 91 TRP A CA 1
ATOM 658 C C . TRP A 1 91 ? 1.303 -1.527 -10.052 1.00 89.06 91 TRP A C 1
ATOM 660 O O . TRP A 1 91 ? 0.488 -0.674 -10.410 1.00 89.06 91 TRP A O 1
ATOM 670 N N . TYR A 1 92 ? 2.619 -1.375 -10.175 1.00 89.38 92 TYR A N 1
ATOM 671 C CA . TYR A 1 92 ? 3.191 -0.281 -10.941 1.00 89.38 92 TYR A CA 1
ATOM 672 C C . TYR A 1 92 ? 3.034 -0.570 -12.434 1.00 89.38 92 TYR A C 1
ATOM 674 O O . TYR A 1 92 ? 3.498 -1.603 -12.926 1.00 89.38 92 TYR A O 1
ATOM 682 N N . GLN A 1 93 ? 2.379 0.342 -13.150 1.00 87.50 93 GLN A N 1
ATOM 683 C CA . GLN A 1 93 ? 2.178 0.232 -14.594 1.00 87.50 93 GLN A CA 1
ATOM 684 C C . GLN A 1 93 ? 1.972 1.606 -15.246 1.00 87.50 93 GLN A C 1
ATOM 686 O O . GLN A 1 93 ? 1.743 2.594 -14.538 1.00 87.50 93 GLN A O 1
ATOM 691 N N . PRO A 1 94 ? 2.049 1.698 -16.587 1.00 85.06 94 PRO A N 1
ATOM 692 C CA . PRO A 1 94 ? 1.732 2.929 -17.296 1.00 85.06 94 PRO A CA 1
ATOM 693 C C . PRO A 1 94 ? 0.331 3.459 -16.967 1.00 85.06 94 PRO A C 1
ATOM 695 O O . PRO A 1 94 ? -0.598 2.666 -16.813 1.00 85.06 94 PRO A O 1
ATOM 698 N N . HIS A 1 95 ? 0.141 4.783 -16.923 1.00 85.94 95 HIS A N 1
ATOM 699 C CA . HIS A 1 95 ? -1.188 5.370 -16.668 1.00 85.94 95 HIS A CA 1
ATOM 700 C C . HIS A 1 95 ? -2.256 4.819 -17.622 1.00 85.94 95 HIS A C 1
ATOM 702 O O . HIS A 1 95 ? -3.313 4.373 -17.191 1.00 85.94 95 HIS A O 1
ATOM 708 N N . SER A 1 96 ? -1.935 4.768 -18.918 1.00 85.50 96 SER A N 1
ATOM 709 C CA . SER A 1 96 ? -2.811 4.241 -19.971 1.00 85.50 96 SER A CA 1
ATOM 710 C C . SER A 1 96 ? -3.062 2.733 -19.880 1.00 85.50 96 SER A C 1
ATOM 712 O O . SER A 1 96 ? -4.006 2.228 -20.483 1.00 85.50 96 SER A O 1
ATOM 714 N N . ALA A 1 97 ? -2.219 2.002 -19.150 1.00 84.62 97 ALA A N 1
ATOM 715 C CA . ALA A 1 97 ? -2.350 0.568 -18.943 1.00 84.62 97 ALA A CA 1
ATOM 716 C C . ALA A 1 97 ? -3.233 0.223 -17.733 1.00 84.62 97 ALA A C 1
ATOM 718 O O . ALA A 1 97 ? -3.729 -0.903 -17.670 1.00 84.62 97 ALA A O 1
ATOM 719 N N . CYS A 1 98 ? -3.436 1.172 -16.812 1.00 89.44 98 CYS A N 1
ATOM 720 C CA . CYS A 1 98 ? -4.195 0.988 -15.582 1.00 89.44 98 CYS A CA 1
ATOM 721 C C . CYS A 1 98 ? -5.704 0.934 -15.857 1.00 89.44 98 CYS A C 1
ATOM 723 O O . CYS A 1 98 ? -6.319 1.928 -16.228 1.00 89.44 98 CYS A O 1
ATOM 725 N N . SER A 1 99 ? -6.311 -0.232 -15.635 1.00 89.38 99 SER A N 1
ATOM 726 C CA . SER A 1 99 ? -7.770 -0.422 -15.668 1.00 89.38 99 SER A CA 1
ATOM 727 C C . SER A 1 99 ? -8.457 -0.122 -14.330 1.00 89.38 99 SER A C 1
ATOM 729 O O . SER A 1 99 ? -9.670 -0.275 -14.222 1.00 89.38 99 SER A O 1
ATOM 731 N N . GLY A 1 100 ? -7.684 0.228 -13.300 1.00 89.38 100 GLY A N 1
ATOM 732 C CA . GLY A 1 100 ? -8.165 0.581 -11.968 1.00 89.38 100 GLY A CA 1
ATOM 733 C C . GLY A 1 100 ? -7.950 2.061 -11.645 1.00 89.38 100 GLY A C 1
ATOM 734 O O . GLY A 1 100 ? -7.902 2.916 -12.527 1.00 89.38 100 GLY A O 1
ATOM 735 N N . THR A 1 101 ? -7.778 2.366 -10.363 1.00 92.50 101 THR A N 1
ATOM 736 C CA . THR A 1 101 ? -7.466 3.715 -9.886 1.00 92.50 101 THR A CA 1
ATOM 737 C C . THR A 1 101 ? -5.958 3.923 -9.887 1.00 92.50 101 THR A C 1
ATOM 739 O O . THR A 1 101 ? -5.231 3.251 -9.144 1.00 92.50 101 THR A O 1
ATOM 742 N N . SER A 1 102 ? -5.4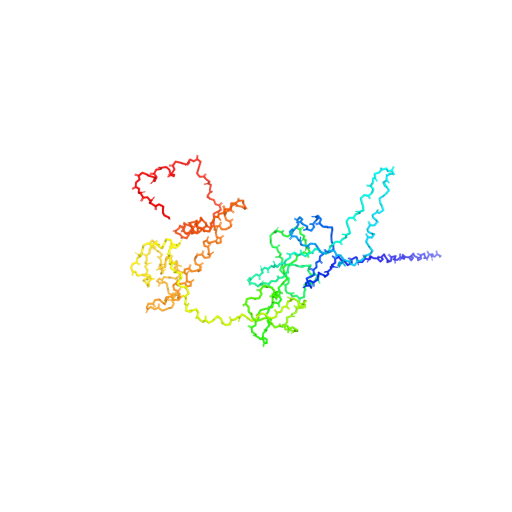92 4.869 -10.703 1.00 90.62 102 SER A N 1
ATOM 743 C CA . SER A 1 102 ? -4.093 5.287 -10.743 1.00 90.62 102 SER A CA 1
ATOM 744 C C . SER A 1 102 ? -3.787 6.318 -9.658 1.00 90.62 102 SER A C 1
ATOM 746 O O . SER A 1 102 ? -4.458 7.346 -9.563 1.00 90.62 102 SER A O 1
ATOM 748 N N . HIS A 1 103 ? -2.714 6.094 -8.913 1.00 89.38 103 HIS A N 1
ATOM 749 C CA . HIS A 1 103 ? -2.167 7.003 -7.917 1.00 89.38 103 HIS A CA 1
ATOM 750 C C . HIS A 1 103 ? -0.784 7.458 -8.371 1.00 89.38 103 HIS A C 1
ATOM 752 O O . HIS A 1 103 ? 0.055 6.638 -8.761 1.00 89.38 103 HIS A O 1
ATOM 758 N N . ALA A 1 104 ? -0.541 8.768 -8.321 1.00 86.62 104 ALA A N 1
ATOM 759 C CA . ALA A 1 104 ? 0.790 9.310 -8.556 1.00 86.62 104 ALA A CA 1
ATOM 760 C C . ALA A 1 104 ? 1.750 8.767 -7.488 1.00 86.62 104 ALA A C 1
ATOM 762 O O . ALA A 1 104 ? 1.456 8.804 -6.291 1.00 86.62 104 ALA A O 1
ATOM 763 N N . VAL A 1 105 ? 2.894 8.244 -7.920 1.00 78.25 105 VAL A N 1
ATOM 764 C CA . VAL A 1 105 ? 3.907 7.710 -7.007 1.00 78.25 105 VAL A CA 1
ATOM 765 C C . VAL A 1 105 ? 4.777 8.874 -6.525 1.00 78.25 105 VAL A C 1
ATOM 767 O O . VAL A 1 105 ? 5.456 9.517 -7.322 1.00 78.25 105 VAL A O 1
ATOM 770 N N . LEU A 1 106 ? 4.756 9.172 -5.223 1.00 59.12 106 LEU A N 1
ATOM 771 C CA . LEU A 1 106 ? 5.663 10.147 -4.598 1.00 59.12 106 LEU A CA 1
ATOM 772 C C . LEU A 1 106 ? 7.102 9.585 -4.507 1.00 59.12 106 LEU A C 1
ATOM 774 O O . LEU A 1 106 ? 7.312 8.373 -4.479 1.00 59.12 106 LEU A O 1
ATOM 778 N N . PRO A 1 107 ? 8.114 10.451 -4.346 1.00 52.62 107 PRO A N 1
ATOM 779 C CA . PRO A 1 107 ? 8.964 11.016 -5.397 1.00 52.62 107 PRO A CA 1
ATOM 780 C C . PRO A 1 107 ? 10.006 10.046 -6.015 1.00 52.62 107 PRO A C 1
ATOM 782 O O . PRO A 1 107 ? 10.937 10.497 -6.677 1.00 52.62 107 PRO A O 1
ATOM 785 N N . HIS A 1 108 ? 9.898 8.725 -5.819 1.00 50.75 108 HIS A N 1
ATOM 786 C CA . HIS A 1 108 ? 10.901 7.765 -6.320 1.00 50.75 108 HIS A CA 1
ATOM 787 C C . HIS A 1 108 ? 10.666 7.251 -7.751 1.00 50.75 108 HIS A C 1
ATOM 789 O O . HIS A 1 108 ? 11.537 6.583 -8.310 1.00 50.75 108 HIS A O 1
ATOM 795 N N . ALA A 1 109 ? 9.549 7.599 -8.395 1.00 51.09 109 ALA A N 1
ATOM 796 C CA . ALA A 1 109 ? 9.304 7.254 -9.792 1.00 51.09 109 ALA A CA 1
ATOM 797 C C . ALA A 1 109 ? 9.838 8.361 -10.717 1.00 51.09 109 ALA A C 1
ATOM 799 O O . ALA A 1 109 ? 9.166 9.343 -11.010 1.00 51.09 109 ALA A O 1
ATOM 800 N N . HIS A 1 110 ? 11.069 8.197 -11.203 1.00 46.75 110 HIS A N 1
ATOM 801 C CA . HIS A 1 110 ? 11.749 9.117 -12.130 1.00 46.75 110 HIS A CA 1
ATOM 802 C C . HIS A 1 110 ? 11.131 9.175 -13.554 1.00 46.75 110 HIS A C 1
ATOM 804 O O . HIS A 1 110 ? 11.825 9.497 -14.520 1.00 46.75 110 HIS A O 1
ATOM 810 N N . GLN A 1 111 ? 9.851 8.831 -13.722 1.00 58.81 111 GLN A N 1
ATOM 811 C CA . GLN A 1 111 ? 9.112 8.957 -14.980 1.00 58.81 111 GLN A CA 1
ATOM 812 C C . GLN A 1 111 ? 7.692 9.447 -14.723 1.00 58.81 111 GLN A C 1
ATOM 814 O O . GLN A 1 111 ? 7.007 8.932 -13.846 1.00 58.81 111 GLN A O 1
ATOM 819 N N . SER A 1 112 ? 7.250 10.388 -15.557 1.00 63.88 112 SER A N 1
ATOM 820 C CA . SER A 1 112 ? 5.891 10.940 -15.582 1.00 63.88 112 SER A CA 1
ATOM 821 C C . SER A 1 112 ? 4.801 9.906 -15.867 1.00 63.88 112 SER A C 1
ATOM 823 O O . SER A 1 112 ? 3.626 10.217 -15.702 1.00 63.88 112 SER A O 1
ATOM 825 N N . ASP A 1 113 ? 5.180 8.697 -16.290 1.00 76.69 113 ASP A N 1
ATOM 826 C CA . ASP A 1 113 ? 4.257 7.783 -16.956 1.00 76.69 113 ASP A CA 1
ATOM 827 C C . ASP A 1 113 ? 3.996 6.489 -16.175 1.00 76.69 113 ASP A C 1
ATOM 829 O O . ASP A 1 113 ? 3.125 5.730 -16.586 1.00 76.69 113 ASP A O 1
ATOM 833 N N . VAL A 1 114 ? 4.695 6.227 -15.058 1.00 83.62 114 VAL A N 1
ATOM 834 C CA . VAL A 1 114 ? 4.479 5.029 -14.218 1.00 83.62 114 VAL A CA 1
ATOM 835 C C . VAL A 1 114 ? 3.693 5.399 -12.962 1.00 83.62 114 VAL A C 1
ATOM 837 O O . VAL A 1 114 ? 4.117 6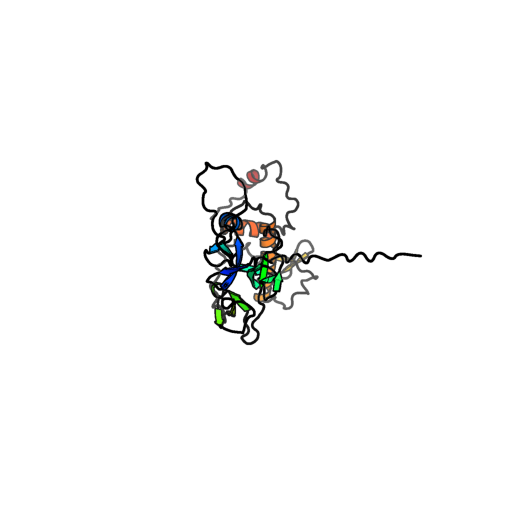.244 -12.176 1.00 83.62 114 VAL A O 1
ATOM 840 N N . PHE A 1 115 ? 2.562 4.728 -12.756 1.00 89.06 115 PHE A N 1
ATOM 841 C CA . PHE A 1 115 ? 1.624 4.994 -11.669 1.00 89.06 115 PHE A CA 1
ATOM 842 C C . PHE A 1 115 ? 1.400 3.739 -10.831 1.00 89.06 115 PHE A C 1
ATOM 844 O O . PHE A 1 115 ? 1.500 2.616 -11.327 1.00 89.06 115 PHE A O 1
ATOM 851 N N . SER A 1 116 ? 1.063 3.938 -9.558 1.00 90.62 116 SER A N 1
ATOM 852 C CA . SER A 1 116 ? 0.525 2.873 -8.715 1.00 90.62 116 SER A CA 1
ATOM 853 C C . SER A 1 116 ? -0.921 2.632 -9.132 1.00 90.62 116 SER A C 1
ATOM 855 O O . SER A 1 116 ? -1.751 3.529 -9.016 1.00 90.62 116 SER A O 1
ATOM 857 N N . CYS A 1 117 ? -1.231 1.456 -9.660 1.00 91.69 117 CYS A N 1
ATOM 858 C CA . CYS A 1 117 ? -2.581 1.108 -10.072 1.00 91.69 117 CYS A CA 1
ATOM 859 C C . CYS A 1 117 ? -3.199 0.132 -9.075 1.00 91.69 117 CYS A C 1
ATOM 861 O O . CYS A 1 117 ? -2.697 -0.976 -8.881 1.00 91.69 117 CYS A O 1
ATOM 863 N N . THR A 1 118 ? -4.304 0.552 -8.467 1.00 93.50 118 THR A N 1
ATOM 864 C CA . THR A 1 118 ? -5.084 -0.238 -7.503 1.00 93.50 118 THR A CA 1
ATOM 865 C C . THR A 1 118 ? -6.420 -0.636 -8.115 1.00 93.50 118 THR A C 1
ATOM 867 O O . THR A 1 118 ? -6.994 0.136 -8.880 1.00 93.50 118 THR A O 1
ATOM 870 N N . TYR A 1 119 ? -6.934 -1.819 -7.782 1.00 92.38 119 TYR A N 1
ATOM 871 C CA . TYR A 1 119 ? -8.086 -2.409 -8.482 1.00 92.38 119 TYR A CA 1
ATOM 872 C C . TYR A 1 119 ? -9.375 -2.450 -7.650 1.00 92.38 119 TYR A C 1
ATOM 874 O O . TYR A 1 119 ? -10.365 -3.038 -8.071 1.00 92.38 119 TYR A O 1
ATOM 882 N N . GLY A 1 120 ? -9.378 -1.794 -6.486 1.00 91.50 120 GLY A N 1
ATOM 883 C CA . GLY A 1 120 ? -10.560 -1.654 -5.635 1.00 91.50 120 GLY A CA 1
ATOM 884 C C . GLY A 1 120 ? -10.945 -2.931 -4.885 1.00 91.50 120 GLY A C 1
ATOM 885 O O . GLY A 1 120 ? -10.096 -3.757 -4.538 1.00 91.50 120 GLY A O 1
ATOM 886 N N . THR A 1 121 ? -12.236 -3.059 -4.587 1.00 91.06 121 THR A N 1
ATOM 887 C CA . THR A 1 121 ? -12.829 -4.199 -3.881 1.00 91.06 121 THR A CA 1
ATOM 888 C C . THR A 1 121 ? -13.673 -5.048 -4.823 1.00 91.06 121 THR A C 1
ATOM 890 O O . THR A 1 121 ? -14.219 -4.566 -5.811 1.00 91.06 121 THR A O 1
ATOM 893 N N . CYS A 1 122 ? -13.787 -6.334 -4.503 1.00 90.94 122 CYS A N 1
ATOM 894 C CA . CYS A 1 122 ? -14.682 -7.269 -5.175 1.00 90.94 122 CYS A CA 1
ATOM 895 C C . CYS A 1 122 ? -15.871 -7.566 -4.252 1.00 90.94 122 CYS A C 1
ATOM 897 O O . CYS A 1 122 ? -15.897 -8.556 -3.510 1.00 90.94 122 CYS A O 1
ATOM 899 N N . ASP A 1 123 ? -16.861 -6.673 -4.279 1.00 82.88 123 ASP A N 1
ATOM 900 C CA . ASP A 1 123 ? -17.959 -6.640 -3.304 1.00 82.88 123 ASP A CA 1
ATOM 901 C C . ASP A 1 123 ? -18.810 -7.917 -3.304 1.00 82.88 123 ASP A C 1
ATOM 903 O O . ASP A 1 123 ? -19.280 -8.355 -2.254 1.00 82.88 123 ASP A O 1
ATOM 907 N N . SER A 1 124 ? -18.939 -8.588 -4.452 1.00 85.62 124 SER A N 1
ATOM 908 C CA . SER A 1 124 ? -19.702 -9.839 -4.586 1.00 85.62 124 SER A CA 1
ATOM 909 C C . SER A 1 124 ? -19.151 -10.999 -3.743 1.00 85.62 124 SER A C 1
ATOM 911 O O . SER A 1 124 ? -19.881 -11.948 -3.448 1.00 85.62 124 SER A O 1
ATOM 913 N N . LYS A 1 125 ? -17.876 -10.935 -3.337 1.00 87.19 125 LYS A N 1
ATOM 914 C CA . LYS A 1 125 ? -17.227 -11.906 -2.440 1.00 87.19 125 LYS A CA 1
ATOM 915 C C . LYS A 1 125 ? -16.717 -11.281 -1.138 1.00 87.19 125 LYS A C 1
ATOM 917 O O . LYS A 1 125 ? -16.235 -12.017 -0.279 1.00 87.19 125 LYS A O 1
ATOM 922 N N . GLY A 1 126 ? -16.834 -9.960 -0.977 1.00 90.31 126 GLY A N 1
ATOM 923 C CA . GLY A 1 126 ? -16.340 -9.229 0.193 1.00 90.31 126 GLY A CA 1
ATOM 924 C C . GLY A 1 126 ? -14.814 -9.262 0.326 1.00 90.31 126 GLY A C 1
ATOM 925 O O . GLY A 1 126 ? -14.305 -9.473 1.427 1.00 90.31 126 GLY A O 1
ATOM 926 N N . GLY A 1 127 ? -14.092 -9.125 -0.790 1.00 92.38 127 GLY A N 1
ATOM 927 C CA . GLY A 1 127 ? -12.626 -9.150 -0.830 1.00 92.38 127 GLY A CA 1
ATOM 928 C C . GLY A 1 127 ? -12.000 -7.891 -1.436 1.00 92.38 127 GLY A C 1
ATOM 929 O O . GLY A 1 127 ? -12.694 -6.955 -1.837 1.00 92.38 127 GLY A O 1
ATOM 930 N N . THR A 1 128 ? -10.674 -7.903 -1.551 1.00 93.38 128 THR A N 1
ATOM 931 C CA . THR A 1 128 ? -9.884 -6.842 -2.195 1.00 93.38 128 THR A CA 1
ATOM 932 C C . THR A 1 128 ? -9.257 -7.370 -3.478 1.00 93.38 128 THR A C 1
ATOM 934 O O . THR A 1 128 ? -8.716 -8.477 -3.494 1.00 93.38 128 THR A O 1
ATOM 937 N N . CYS A 1 129 ? -9.307 -6.577 -4.545 1.00 94.44 129 CYS A N 1
ATOM 938 C CA . CYS A 1 129 ? -8.669 -6.909 -5.809 1.00 94.44 129 CYS A CA 1
ATOM 939 C C . CYS A 1 129 ? -7.170 -6.640 -5.729 1.00 94.44 129 CYS A C 1
ATOM 941 O O . CYS A 1 129 ? -6.743 -5.491 -5.609 1.00 94.44 129 CYS A O 1
ATOM 943 N N . GLN A 1 130 ? -6.376 -7.706 -5.781 1.00 91.88 130 GLN A N 1
ATOM 944 C CA . GLN A 1 130 ? -4.926 -7.626 -5.653 1.00 91.88 130 GLN A CA 1
ATOM 945 C C . GLN A 1 130 ? -4.222 -8.741 -6.439 1.00 91.88 130 GLN A C 1
ATOM 947 O O . GLN A 1 130 ? -4.882 -9.687 -6.883 1.00 91.88 130 GLN A O 1
ATOM 952 N N . PRO A 1 131 ? -2.896 -8.641 -6.624 1.00 89.94 131 PRO A N 1
ATOM 953 C CA . PRO A 1 131 ? -2.105 -9.699 -7.241 1.00 89.94 131 PRO A CA 1
ATOM 954 C C . PRO A 1 131 ? -2.278 -11.053 -6.533 1.00 89.94 131 PRO A C 1
ATOM 956 O O . PRO A 1 131 ? -2.376 -11.115 -5.305 1.00 89.94 131 PRO A O 1
ATOM 959 N N . VAL A 1 132 ? -2.345 -12.151 -7.297 1.00 90.19 132 VAL A N 1
ATOM 960 C CA . VAL A 1 132 ? -2.563 -13.505 -6.735 1.00 90.19 132 VAL A CA 1
ATOM 961 C C . VAL A 1 132 ? -1.475 -13.881 -5.727 1.00 90.19 132 VAL A C 1
ATOM 963 O O . VAL A 1 132 ? -1.767 -14.467 -4.687 1.00 90.19 132 VAL A O 1
ATOM 966 N N . ASP A 1 133 ? -0.232 -13.512 -6.020 1.00 87.25 133 ASP A N 1
ATOM 967 C CA . ASP A 1 133 ? 0.945 -13.771 -5.194 1.00 87.25 133 ASP A CA 1
ATOM 968 C C . ASP A 1 133 ? 0.969 -12.962 -3.887 1.00 87.25 133 ASP A C 1
ATOM 970 O O . ASP A 1 133 ? 1.608 -13.384 -2.924 1.00 87.25 133 ASP A O 1
ATOM 974 N N . THR A 1 134 ? 0.228 -11.851 -3.801 1.00 86.56 134 THR A N 1
ATOM 975 C CA . THR A 1 134 ? 0.098 -11.052 -2.569 1.00 86.56 134 THR A CA 1
ATOM 976 C C . THR A 1 134 ? -1.139 -11.405 -1.740 1.00 86.56 134 THR A C 1
ATOM 978 O O . THR A 1 134 ? -1.368 -10.812 -0.683 1.00 86.56 134 THR A O 1
ATOM 981 N N . CYS A 1 135 ? -1.964 -12.358 -2.184 1.00 91.38 135 CYS A N 1
ATOM 982 C CA . CYS A 1 135 ? -3.206 -12.709 -1.504 1.00 91.38 135 CYS A CA 1
ATOM 983 C C . CYS A 1 135 ? -2.987 -13.596 -0.263 1.00 91.38 135 CYS A C 1
ATOM 985 O O . CYS A 1 135 ? -2.855 -14.815 -0.363 1.00 91.38 135 CYS A O 1
ATOM 987 N N . ASP A 1 136 ? -3.075 -13.008 0.937 1.00 90.31 136 ASP A N 1
ATOM 988 C CA . ASP A 1 136 ? -3.183 -13.753 2.208 1.00 90.31 136 ASP A CA 1
ATOM 989 C C . ASP A 1 136 ? -4.630 -14.234 2.455 1.00 90.31 136 ASP A C 1
ATOM 991 O O . ASP A 1 136 ? -5.355 -13.774 3.346 1.00 90.31 136 ASP A O 1
ATOM 995 N N . GLY A 1 137 ? -5.112 -15.124 1.587 1.00 91.00 137 GLY A N 1
ATOM 996 C CA . GLY A 1 137 ? -6.538 -15.415 1.508 1.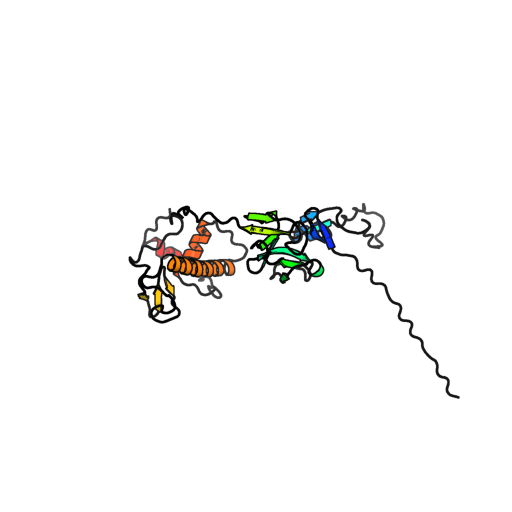00 91.00 137 GLY A CA 1
ATOM 997 C C . GLY A 1 137 ? -6.912 -16.614 0.653 1.00 91.00 137 GLY A C 1
ATOM 998 O O . GLY A 1 137 ? -6.125 -17.532 0.431 1.00 91.00 137 GLY A O 1
ATOM 999 N N . THR A 1 138 ? -8.173 -16.619 0.231 1.00 93.88 138 THR A N 1
ATOM 1000 C CA . THR A 1 138 ? -8.633 -17.411 -0.913 1.00 93.88 138 THR A CA 1
ATOM 1001 C C . THR A 1 138 ? -8.737 -16.462 -2.095 1.00 93.88 138 THR A C 1
ATOM 1003 O O . THR A 1 138 ? -9.452 -15.459 -2.003 1.00 93.88 138 THR A O 1
ATOM 1006 N N . SER A 1 139 ? -8.013 -16.758 -3.171 1.00 94.06 139 SER A N 1
ATOM 1007 C CA . SER A 1 139 ? -8.143 -16.031 -4.425 1.00 94.06 139 SER A CA 1
ATOM 1008 C C . SER A 1 139 ? -9.278 -16.638 -5.246 1.00 94.06 139 SER A C 1
ATOM 1010 O O . SER A 1 139 ? -9.387 -17.857 -5.389 1.00 94.06 139 SER A O 1
ATOM 1012 N N . TYR A 1 140 ? -10.154 -15.781 -5.757 1.00 92.25 140 TYR A N 1
ATOM 1013 C CA . TYR A 1 140 ? -11.207 -16.164 -6.686 1.00 92.25 140 TYR A CA 1
ATOM 1014 C C . TYR A 1 140 ? -10.864 -15.581 -8.050 1.00 92.25 140 TYR A C 1
ATOM 1016 O O . TYR A 1 140 ? -10.771 -14.358 -8.202 1.00 92.25 140 TYR A O 1
ATOM 1024 N N . ALA A 1 141 ? -10.639 -16.472 -9.012 1.00 83.00 141 ALA A N 1
ATOM 1025 C CA . ALA A 1 141 ? -10.402 -16.102 -10.395 1.00 83.00 141 ALA A CA 1
ATOM 1026 C C . ALA A 1 141 ? -11.698 -15.627 -11.080 1.00 83.00 141 ALA A C 1
ATOM 1028 O O . ALA A 1 141 ? -12.793 -16.042 -10.701 1.00 83.00 141 ALA A O 1
ATOM 1029 N N . GLU A 1 142 ? -11.488 -14.804 -12.111 1.00 71.06 142 GLU A N 1
ATOM 1030 C CA . GLU A 1 142 ? -12.413 -14.368 -13.173 1.00 71.06 142 GLU A CA 1
ATOM 1031 C C . GLU A 1 142 ? -13.481 -13.322 -12.814 1.00 71.06 142 GLU A C 1
ATOM 1033 O O . GLU A 1 142 ? -14.220 -13.454 -11.844 1.00 71.06 142 GLU A O 1
ATOM 1038 N N . ASP A 1 143 ? -13.506 -12.255 -13.628 1.00 77.62 143 ASP A N 1
ATOM 1039 C CA . ASP A 1 143 ? -14.469 -11.140 -13.750 1.00 77.62 143 ASP A CA 1
ATOM 1040 C C . ASP A 1 143 ? -14.916 -10.404 -12.476 1.00 77.62 143 ASP A C 1
ATOM 1042 O O . ASP A 1 143 ? -15.751 -9.500 -12.521 1.00 77.62 143 ASP A O 1
ATOM 1046 N N . LEU A 1 144 ? -14.332 -10.735 -11.327 1.00 90.25 144 LEU A N 1
ATOM 1047 C CA . LEU A 1 144 ? -14.599 -10.058 -10.060 1.00 90.25 144 LEU A CA 1
ATOM 1048 C C . LEU A 1 144 ? -13.766 -8.793 -9.862 1.00 90.25 144 LEU A C 1
ATOM 1050 O O . LEU A 1 144 ? -14.126 -7.959 -9.032 1.00 90.25 144 LEU A O 1
ATOM 1054 N N . CYS A 1 145 ? -12.651 -8.675 -10.581 1.00 90.88 145 CYS A N 1
ATOM 1055 C CA . CYS A 1 145 ? -11.719 -7.565 -10.473 1.00 90.88 145 CYS A CA 1
ATOM 1056 C C . CYS A 1 145 ? -11.421 -6.990 -11.856 1.00 90.88 145 CYS A C 1
ATOM 1058 O O . CYS A 1 145 ? -11.166 -7.759 -12.785 1.00 90.88 145 CYS A O 1
ATOM 1060 N N . PRO A 1 146 ? -11.417 -5.657 -12.016 1.00 88.81 146 PRO A N 1
ATOM 1061 C CA . PRO A 1 146 ? -10.984 -5.053 -13.264 1.00 88.81 146 PRO A CA 1
ATOM 1062 C C . PRO A 1 146 ? -9.490 -5.319 -13.463 1.00 88.81 146 PRO A C 1
ATOM 1064 O O . PRO A 1 146 ? -8.705 -5.139 -12.537 1.00 88.81 146 PRO A O 1
ATOM 1067 N N . GLY A 1 147 ? -9.077 -5.678 -14.678 1.00 84.69 147 GLY A N 1
ATOM 1068 C CA . GLY A 1 147 ? -7.663 -5.766 -15.047 1.00 84.69 147 GLY A CA 1
ATOM 1069 C C . GLY A 1 147 ? -7.202 -7.143 -15.512 1.00 84.69 147 GLY A C 1
ATOM 1070 O O . GLY A 1 147 ? -8.012 -7.929 -15.997 1.00 84.69 147 GLY A O 1
ATOM 1071 N N . PRO A 1 148 ? -5.883 -7.400 -15.482 1.00 83.19 148 PRO A N 1
ATOM 1072 C CA . PRO A 1 148 ? -5.315 -8.635 -16.006 1.00 83.19 148 PRO A CA 1
ATOM 1073 C C . PRO A 1 148 ? -5.649 -9.832 -15.108 1.00 83.19 148 PRO A C 1
ATOM 1075 O O . PRO A 1 148 ? -5.867 -9.676 -13.911 1.00 83.19 148 PRO A O 1
ATOM 1078 N N . ASN A 1 149 ? -5.592 -11.043 -15.669 1.00 87.19 149 ASN A N 1
ATOM 1079 C CA . ASN A 1 149 ? -5.972 -12.306 -15.004 1.00 87.19 149 ASN A CA 1
ATOM 1080 C C . ASN A 1 149 ? -5.208 -12.612 -13.699 1.00 87.19 149 ASN A C 1
ATOM 1082 O O . ASN A 1 149 ? -5.629 -13.449 -12.897 1.00 87.19 149 ASN A O 1
ATOM 1086 N N . ALA A 1 150 ? -4.068 -11.956 -13.501 1.00 88.06 150 ALA A N 1
ATOM 1087 C CA . ALA A 1 150 ? -3.243 -12.061 -12.307 1.00 88.06 150 ALA A CA 1
ATOM 1088 C C . ALA A 1 150 ? -3.657 -11.093 -11.181 1.00 88.06 150 ALA A C 1
ATOM 1090 O O . ALA A 1 150 ? -3.097 -11.156 -10.089 1.00 88.06 150 ALA A O 1
ATOM 1091 N N . ILE A 1 151 ? -4.661 -10.243 -11.406 1.00 90.75 151 ILE A N 1
ATOM 1092 C CA . ILE A 1 151 ? -5.380 -9.522 -10.358 1.00 90.75 151 ILE A CA 1
ATOM 1093 C C . ILE A 1 151 ? -6.657 -10.295 -10.064 1.00 90.75 151 ILE A C 1
ATOM 1095 O O . ILE A 1 151 ? -7.544 -10.407 -10.906 1.00 90.75 151 ILE A O 1
ATOM 1099 N N . GLN A 1 152 ? -6.750 -10.831 -8.854 1.00 93.88 152 GLN A N 1
ATOM 1100 C CA . GLN A 1 152 ? -7.880 -11.649 -8.439 1.00 93.88 152 GLN A CA 1
ATOM 1101 C C . GLN A 1 152 ? -8.532 -11.084 -7.189 1.00 93.88 152 GLN A C 1
ATOM 1103 O O . GLN A 1 152 ? -7.943 -10.317 -6.421 1.00 93.88 152 GLN A O 1
ATOM 1108 N N . CYS A 1 153 ? -9.779 -11.495 -6.980 1.00 95.62 153 CYS A N 1
ATOM 1109 C CA . CYS A 1 153 ? -10.507 -11.154 -5.779 1.00 95.62 153 CYS A CA 1
ATOM 1110 C C . CYS A 1 153 ? -9.929 -11.949 -4.610 1.00 95.62 153 CYS A C 1
ATOM 1112 O O . CYS A 1 153 ? -10.147 -13.158 -4.501 1.00 95.62 153 CYS A O 1
ATOM 1114 N N . CYS A 1 154 ? -9.181 -11.278 -3.740 1.00 94.69 154 CYS A N 1
ATOM 1115 C CA . CYS A 1 154 ? -8.641 -11.891 -2.545 1.00 94.69 154 CYS A CA 1
ATOM 1116 C C . CYS A 1 154 ? -9.597 -11.687 -1.377 1.00 94.69 154 CYS A C 1
ATOM 1118 O O . CYS A 1 154 ? -9.747 -10.580 -0.853 1.00 94.69 154 CYS A O 1
ATOM 1120 N N . VAL A 1 155 ? -10.213 -12.774 -0.926 1.00 94.06 155 VAL A N 1
ATOM 1121 C CA . VAL A 1 155 ? -10.970 -12.770 0.323 1.00 94.06 155 VAL A CA 1
ATOM 1122 C C . VAL A 1 155 ? -10.027 -13.230 1.415 1.00 94.06 155 VAL A C 1
ATOM 1124 O O . VAL A 1 155 ? -9.598 -14.390 1.433 1.00 94.06 155 VAL A O 1
ATOM 1127 N N . ALA A 1 156 ? -9.696 -12.312 2.323 1.00 88.50 156 ALA A N 1
ATOM 1128 C CA . ALA A 1 156 ? -8.892 -12.631 3.489 1.00 88.50 156 ALA A CA 1
ATOM 1129 C C . ALA A 1 156 ? -9.507 -13.842 4.197 1.00 88.50 156 ALA A C 1
ATOM 1131 O O . ALA A 1 156 ? -10.724 -13.907 4.415 1.00 88.50 156 ALA A O 1
ATOM 1132 N N . LYS A 1 157 ? -8.670 -14.818 4.569 1.00 85.38 157 LYS A N 1
ATOM 1133 C CA . LYS A 1 157 ? -9.137 -15.902 5.436 1.00 85.38 157 LYS A CA 1
ATOM 1134 C C . LYS A 1 157 ? -9.762 -15.231 6.648 1.00 85.38 157 LYS A C 1
ATOM 1136 O O . LYS A 1 157 ? -9.134 -14.353 7.242 1.00 85.38 157 LYS A O 1
ATOM 1141 N N . LYS A 1 158 ? -10.984 -15.635 7.026 1.00 74.94 158 LYS A N 1
ATOM 1142 C CA . LYS A 1 158 ? -11.505 -15.285 8.349 1.00 74.94 158 LYS A CA 1
ATOM 1143 C C . LYS A 1 158 ? -10.440 -15.760 9.314 1.00 74.94 158 LYS A C 1
ATOM 1145 O O . LYS A 1 158 ? -10.297 -16.970 9.505 1.00 74.94 158 LYS A O 1
ATOM 1150 N N . LYS A 1 159 ? -9.637 -14.835 9.846 1.00 58.62 159 LYS A N 1
ATOM 1151 C CA . LYS A 1 159 ? -8.668 -15.188 10.868 1.00 58.62 159 LYS A CA 1
ATOM 1152 C C . LYS A 1 159 ? -9.531 -15.844 11.930 1.00 58.62 159 LYS A C 1
ATOM 1154 O O . LYS A 1 159 ? -10.445 -15.198 12.449 1.00 58.62 159 LYS A O 1
ATOM 1159 N N . LYS A 1 160 ? -9.325 -17.150 12.179 1.00 46.16 160 LYS A N 1
ATOM 1160 C CA . LYS A 1 160 ? -9.794 -17.752 13.429 1.00 46.16 160 LYS A CA 1
ATOM 1161 C C . LYS A 1 160 ? -9.382 -16.726 14.458 1.00 46.16 160 LYS A C 1
ATOM 1163 O O . LYS A 1 160 ? -8.196 -16.388 14.476 1.00 46.16 160 LYS A O 1
ATOM 1168 N N . LYS A 1 161 ? -10.365 -16.152 15.165 1.00 40.50 161 LYS A N 1
ATOM 1169 C CA . LYS A 1 161 ? -10.130 -15.161 16.212 1.00 40.50 161 LYS A CA 1
ATOM 1170 C C . LYS A 1 161 ? -8.887 -15.660 16.934 1.00 40.50 161 LYS A C 1
ATOM 1172 O O . LYS A 1 161 ? -8.954 -16.801 17.401 1.00 40.50 161 LYS A O 1
ATOM 1177 N N . PRO A 1 162 ? -7.747 -14.955 16.852 1.00 40.16 162 PRO A N 1
ATOM 1178 C CA . PRO A 1 162 ? -6.514 -15.527 17.335 1.00 40.16 162 PRO A CA 1
ATOM 1179 C C . PRO A 1 162 ? -6.789 -15.958 18.768 1.00 40.16 162 PRO A C 1
ATOM 1181 O O . PRO A 1 162 ? -7.154 -15.124 19.599 1.00 40.16 162 PRO A O 1
ATOM 1184 N N . THR A 1 163 ? -6.661 -17.250 19.072 1.00 44.06 163 THR A N 1
ATOM 1185 C CA . THR A 1 163 ? -6.105 -17.598 20.372 1.00 44.06 163 THR A CA 1
ATOM 1186 C C . THR A 1 163 ? -4.744 -16.939 20.300 1.00 44.06 163 THR A C 1
ATOM 1188 O O . THR A 1 163 ? -3.877 -17.395 19.556 1.00 44.06 163 THR A O 1
ATOM 1191 N N . ARG A 1 164 ? -4.687 -15.719 20.840 1.00 35.62 164 ARG A N 1
ATOM 1192 C CA . ARG A 1 164 ? -3.615 -14.757 20.619 1.00 35.62 164 ARG A CA 1
ATOM 1193 C C . ARG A 1 164 ? -2.304 -15.518 20.836 1.00 35.62 164 ARG A C 1
ATOM 1195 O O . ARG A 1 164 ? -2.149 -16.078 21.920 1.00 35.62 164 ARG A O 1
ATOM 1202 N N . PRO A 1 165 ? -1.390 -15.596 19.851 1.00 34.94 165 PRO A N 1
ATOM 1203 C CA . PRO A 1 165 ? -0.004 -15.791 20.210 1.00 34.94 165 PRO A CA 1
ATOM 1204 C C . PRO A 1 165 ? 0.307 -14.586 21.080 1.00 34.94 165 PRO A C 1
ATOM 1206 O O . PRO A 1 165 ? 0.213 -13.438 20.642 1.00 34.94 165 PRO A O 1
ATOM 1209 N N . GLU A 1 166 ? 0.486 -14.865 22.358 1.00 37.84 166 GLU A N 1
ATOM 1210 C CA . GLU A 1 166 ? 0.931 -13.909 23.339 1.00 37.84 166 GLU A CA 1
ATOM 1211 C C . GLU A 1 166 ? 2.192 -13.264 22.767 1.00 37.84 166 GLU A C 1
ATOM 1213 O O . GLU A 1 166 ? 3.240 -13.896 22.653 1.00 37.84 166 GLU A O 1
ATOM 1218 N N . CYS A 1 167 ? 2.078 -12.003 22.350 1.00 33.97 167 CYS A N 1
ATOM 1219 C CA . CYS A 1 167 ? 3.208 -11.109 22.460 1.00 33.97 167 CYS A CA 1
ATOM 1220 C C . CYS A 1 167 ? 3.514 -11.073 23.956 1.00 33.97 167 CYS A C 1
ATOM 1222 O O . CYS A 1 167 ? 2.956 -10.253 24.690 1.00 33.97 167 CYS A O 1
ATOM 1224 N N . ASP A 1 168 ? 4.349 -12.002 24.417 1.00 40.16 168 ASP A N 1
ATOM 1225 C CA . ASP A 1 168 ? 5.165 -11.763 25.589 1.00 40.16 168 ASP A CA 1
ATOM 1226 C C . ASP A 1 168 ? 5.829 -10.415 25.309 1.00 40.16 168 ASP A C 1
ATOM 1228 O O . ASP A 1 168 ? 6.592 -10.258 24.357 1.00 40.16 168 ASP A O 1
ATOM 1232 N N . GLY A 1 169 ? 5.445 -9.395 26.068 1.00 41.94 169 GLY A N 1
ATOM 1233 C CA . GLY A 1 169 ? 6.003 -8.056 25.968 1.00 41.94 169 GLY A CA 1
ATOM 1234 C C . GLY A 1 169 ? 7.465 -8.002 26.418 1.00 41.94 169 GLY A C 1
ATOM 1235 O O . GLY A 1 169 ? 7.827 -7.051 27.104 1.00 41.94 169 GLY A O 1
ATOM 1236 N N . SER A 1 170 ? 8.285 -8.997 26.072 1.00 40.94 170 SER A N 1
ATOM 1237 C CA . SER A 1 170 ? 9.696 -9.118 26.424 1.00 40.94 170 SER A CA 1
ATOM 1238 C C . SER A 1 170 ? 10.625 -8.342 25.497 1.00 40.94 170 SER A C 1
ATOM 1240 O O . SER A 1 170 ? 11.763 -8.093 25.882 1.00 40.94 170 SER A O 1
ATOM 1242 N N . CYS A 1 171 ? 10.168 -7.871 24.329 1.00 35.94 171 CYS A N 1
ATOM 1243 C CA . CYS A 1 171 ? 11.017 -7.078 23.423 1.00 35.94 171 CYS A CA 1
ATOM 1244 C C . CYS A 1 171 ? 10.720 -5.571 23.415 1.00 35.94 171 CYS A C 1
ATOM 1246 O O . CYS A 1 171 ? 11.537 -4.791 22.930 1.00 35.94 171 CYS A O 1
ATOM 1248 N N . ILE A 1 172 ? 9.600 -5.133 23.992 1.00 40.16 172 ILE A N 1
ATOM 1249 C CA . ILE A 1 172 ? 9.391 -3.719 24.311 1.00 40.16 172 ILE A CA 1
ATOM 1250 C C . ILE A 1 172 ? 9.546 -3.617 25.812 1.00 40.16 172 ILE A C 1
ATOM 1252 O O . ILE A 1 172 ? 8.728 -4.162 26.546 1.00 40.16 172 ILE A O 1
ATOM 1256 N N . VAL A 1 173 ? 10.587 -2.918 26.269 1.00 37.75 173 VAL A N 1
ATOM 1257 C CA . VAL A 1 173 ? 10.730 -2.530 27.675 1.00 37.75 173 VAL A CA 1
ATOM 1258 C C . VAL A 1 173 ? 9.482 -1.734 28.047 1.00 37.75 173 VAL A C 1
ATOM 1260 O O . VAL A 1 173 ? 9.409 -0.523 27.838 1.00 37.75 173 VAL A O 1
ATOM 1263 N N . ARG A 1 174 ? 8.461 -2.435 28.549 1.00 43.19 174 ARG A N 1
ATOM 1264 C CA . ARG A 1 174 ? 7.245 -1.833 29.072 1.00 43.19 174 ARG A CA 1
ATOM 1265 C C . ARG A 1 174 ? 7.703 -0.913 30.200 1.00 43.19 174 ARG A C 1
ATOM 1267 O O . ARG A 1 174 ? 8.324 -1.410 31.147 1.00 43.19 174 ARG A O 1
ATOM 1274 N N . PRO A 1 175 ? 7.474 0.410 30.118 1.00 46.38 175 PRO A N 1
ATOM 1275 C CA . PRO A 1 175 ? 7.789 1.280 31.236 1.00 46.38 175 PRO A CA 1
ATOM 1276 C C . PRO A 1 175 ? 7.074 0.718 32.466 1.00 46.38 175 PRO A C 1
ATOM 1278 O O . PRO A 1 175 ? 5.893 0.370 32.397 1.00 46.38 175 PRO A O 1
ATOM 1281 N N . ARG A 1 176 ? 7.826 0.534 33.561 1.00 41.69 176 ARG A N 1
ATOM 1282 C CA . ARG A 1 176 ? 7.289 0.012 34.824 1.00 41.69 176 ARG A CA 1
ATOM 1283 C C . ARG A 1 176 ? 5.982 0.741 35.149 1.00 41.69 176 ARG A C 1
ATOM 1285 O O . ARG A 1 176 ? 5.940 1.969 35.126 1.00 41.69 176 ARG A O 1
ATOM 1292 N N . ARG A 1 177 ? 4.950 -0.072 35.387 1.00 49.22 177 ARG A N 1
ATOM 1293 C CA . ARG A 1 177 ? 3.544 0.272 35.618 1.00 49.22 177 ARG A CA 1
ATOM 1294 C C . ARG A 1 177 ? 3.391 1.547 36.461 1.00 49.22 177 ARG A C 1
ATOM 1296 O O . ARG A 1 177 ? 3.980 1.646 37.531 1.00 49.22 177 ARG A O 1
ATOM 1303 N N . ARG A 1 178 ? 2.541 2.477 36.014 1.00 53.28 178 ARG A N 1
ATOM 1304 C CA . ARG A 1 178 ? 1.596 3.091 36.956 1.00 53.28 178 ARG A CA 1
ATOM 1305 C C . ARG A 1 178 ? 0.481 2.066 37.116 1.00 53.28 178 ARG A C 1
ATOM 1307 O O . ARG A 1 178 ? 0.046 1.505 36.112 1.00 53.28 178 ARG A O 1
ATOM 1314 N N . ASP A 1 179 ? 0.087 1.773 38.345 1.00 58.25 179 ASP A N 1
ATOM 1315 C CA . ASP A 1 179 ? -0.749 0.615 38.682 1.00 58.25 179 ASP A CA 1
ATOM 1316 C C . ASP A 1 179 ? -2.176 0.649 38.093 1.00 58.25 179 ASP A C 1
ATOM 1318 O O . ASP A 1 179 ? -2.913 -0.327 38.223 1.00 58.25 179 ASP A O 1
ATOM 1322 N N . HIS A 1 180 ? -2.543 1.706 37.358 1.00 64.00 180 HIS A N 1
ATOM 1323 C CA . HIS A 1 180 ? -3.884 1.905 36.813 1.00 64.00 180 HIS A CA 1
ATOM 1324 C C . HIS A 1 180 ? -3.856 2.487 35.381 1.00 64.00 180 HIS A C 1
ATOM 1326 O O . HIS A 1 180 ? -4.034 3.689 35.201 1.00 64.00 180 HIS A O 1
ATOM 1332 N N . PRO A 1 181 ? -3.664 1.672 34.321 1.00 63.69 181 PRO A N 1
ATOM 1333 C CA . PRO A 1 181 ? -3.737 2.152 32.930 1.00 63.69 181 PRO A CA 1
ATOM 1334 C C . PRO A 1 181 ? -5.152 2.619 32.528 1.00 63.69 181 PRO A C 1
ATOM 1336 O O . PRO A 1 181 ? -5.335 3.223 31.478 1.00 63.69 181 PRO A O 1
ATOM 1339 N N . TYR A 1 182 ? -6.155 2.350 33.362 1.00 62.22 182 TYR A N 1
ATOM 1340 C CA . TYR A 1 182 ? -7.552 2.733 33.145 1.00 62.22 182 TYR A CA 1
ATOM 1341 C C . TYR A 1 182 ? -7.922 4.065 33.794 1.00 62.22 182 TYR A C 1
ATOM 1343 O O . TYR A 1 182 ? -9.036 4.547 33.600 1.00 62.22 182 TYR A O 1
ATOM 1351 N N . GLU A 1 183 ? -7.018 4.639 34.587 1.00 68.12 183 GLU A N 1
ATOM 1352 C CA . GLU A 1 183 ? -7.264 5.909 35.249 1.00 68.12 183 GLU A CA 1
ATOM 1353 C C . GLU A 1 183 ? -6.899 7.065 34.332 1.00 68.12 183 GLU A C 1
ATOM 1355 O O . GLU A 1 183 ? -5.815 7.131 33.749 1.00 68.12 183 GLU A O 1
ATOM 1360 N N . VAL A 1 184 ? -7.833 8.001 34.239 1.00 69.56 184 VAL A N 1
ATOM 1361 C CA . VAL A 1 184 ? -7.607 9.292 33.614 1.00 69.56 184 VAL A CA 1
ATOM 1362 C C . VAL A 1 184 ? -6.844 10.156 34.611 1.00 69.56 184 VAL A C 1
ATOM 1364 O O . VAL A 1 184 ? -7.374 10.528 35.658 1.00 69.56 184 VAL A O 1
ATOM 1367 N N . VAL A 1 185 ? -5.585 10.457 34.298 1.00 74.50 185 VAL A N 1
ATOM 1368 C CA . VAL A 1 185 ? -4.700 11.237 35.172 1.00 74.50 185 VAL A CA 1
ATOM 1369 C C . VAL A 1 185 ? -4.377 12.566 34.510 1.00 74.50 185 VAL A C 1
ATOM 1371 O O . VAL A 1 185 ? -3.990 12.611 33.340 1.00 74.50 185 VAL A O 1
ATOM 1374 N N . GLU A 1 186 ? -4.492 13.644 35.278 1.00 73.00 186 GLU A N 1
ATOM 1375 C CA . GLU A 1 186 ? -3.966 14.949 34.898 1.00 73.00 186 GLU A CA 1
ATOM 1376 C C . GLU A 1 186 ? -2.447 14.969 35.136 1.00 73.00 186 GLU A C 1
ATOM 1378 O O . GLU A 1 186 ? -1.965 14.860 36.265 1.00 73.00 186 GLU A O 1
ATOM 1383 N N . GLY A 1 187 ? -1.668 15.059 34.060 1.00 66.75 187 GLY A N 1
ATOM 1384 C CA . GLY A 1 187 ? -0.215 15.186 34.094 1.00 66.75 187 GLY A CA 1
ATOM 1385 C C . GLY A 1 187 ? 0.219 16.470 33.400 1.00 66.75 187 GLY A C 1
ATOM 1386 O O . GLY A 1 187 ? -0.081 16.662 32.229 1.00 66.75 187 GLY A O 1
ATOM 1387 N N . ASN A 1 188 ? 0.944 17.350 34.100 1.00 73.25 188 ASN A N 1
ATOM 1388 C CA . ASN A 1 188 ? 1.417 18.641 33.569 1.00 73.25 188 ASN A CA 1
ATOM 1389 C C . ASN A 1 188 ? 0.304 19.524 32.947 1.00 73.25 188 ASN A C 1
ATOM 1391 O O . ASN A 1 188 ? 0.580 20.294 32.031 1.00 73.25 188 ASN A O 1
ATOM 1395 N N . GLY A 1 189 ? -0.939 19.410 33.430 1.00 80.50 189 GLY A N 1
ATOM 1396 C CA . GLY A 1 189 ? -2.103 20.129 32.891 1.00 80.50 189 GLY A CA 1
ATOM 1397 C C . GLY A 1 189 ? -2.745 19.484 31.655 1.00 80.50 189 GLY A C 1
ATOM 1398 O O . GLY A 1 189 ? -3.616 20.085 31.033 1.00 80.50 189 GLY A O 1
ATOM 1399 N N . GLU A 1 190 ? -2.335 18.268 31.285 1.00 84.12 190 GLU A N 1
ATOM 1400 C CA . GLU A 1 190 ? -2.945 17.482 30.212 1.00 84.12 190 GLU A CA 1
ATOM 1401 C C . GLU A 1 190 ? -3.574 16.206 30.773 1.00 84.12 190 GLU A C 1
ATOM 1403 O O . GLU A 1 190 ? -2.990 15.524 31.616 1.00 84.12 190 GLU A O 1
ATOM 1408 N N . TRP A 1 191 ? -4.755 15.849 30.273 1.00 86.31 191 TRP A N 1
ATOM 1409 C CA . TRP A 1 191 ? -5.399 14.585 30.615 1.00 86.31 191 TRP A CA 1
ATOM 1410 C C . TRP A 1 191 ? -4.804 13.451 29.786 1.00 86.31 191 TRP A C 1
ATOM 1412 O O . TRP A 1 191 ? -4.599 13.587 28.577 1.00 86.31 191 TRP A O 1
ATOM 1422 N N . THR A 1 192 ? -4.496 12.337 30.446 1.00 89.50 192 THR A N 1
ATOM 1423 C CA . THR A 1 192 ? -3.941 11.148 29.796 1.00 89.50 192 THR A CA 1
ATOM 1424 C C . THR A 1 192 ? -4.631 9.879 30.261 1.00 89.50 192 THR A C 1
ATOM 1426 O O . THR A 1 192 ? -5.115 9.819 31.391 1.00 89.50 192 THR A O 1
ATOM 1429 N N . VAL A 1 193 ? -4.635 8.861 29.403 1.00 89.31 193 VAL A N 1
ATOM 1430 C CA . VAL A 1 193 ? -5.160 7.525 29.705 1.00 89.31 193 VAL A CA 1
ATOM 1431 C C . VAL A 1 193 ? -4.223 6.443 29.156 1.00 89.31 193 VAL A C 1
ATOM 1433 O O . VAL A 1 193 ? -3.376 6.709 28.294 1.00 89.31 193 VAL A O 1
ATOM 1436 N N . GLY A 1 194 ? -4.341 5.207 29.644 1.00 89.06 194 GLY A N 1
ATOM 1437 C CA . GLY A 1 194 ? -3.589 4.075 29.112 1.00 89.06 194 GLY A CA 1
ATOM 1438 C C . GLY A 1 194 ? -2.090 4.214 29.337 1.00 89.06 194 GLY A C 1
ATOM 1439 O O . GLY A 1 194 ? -1.615 4.495 30.437 1.00 89.06 194 GLY A O 1
ATOM 1440 N N . TRP A 1 195 ? -1.327 4.036 28.261 1.00 88.38 195 TRP A N 1
ATOM 1441 C CA . TRP A 1 195 ? 0.133 4.154 28.269 1.00 88.38 195 TRP A CA 1
ATOM 1442 C C . TRP A 1 195 ? 0.633 5.566 27.931 1.00 88.38 195 TRP A C 1
ATOM 1444 O O . TRP A 1 195 ? 1.734 5.728 27.408 1.00 88.38 195 TRP A O 1
ATOM 1454 N N . GLY A 1 196 ? -0.151 6.592 28.277 1.00 88.12 196 GLY A N 1
ATOM 1455 C CA . GLY A 1 196 ? 0.220 7.998 28.099 1.00 88.12 196 GLY A CA 1
ATOM 1456 C C . GLY A 1 196 ? -0.402 8.670 26.877 1.00 88.12 196 GLY A C 1
ATOM 1457 O O . GLY A 1 196 ? 0.110 9.717 26.458 1.00 88.12 196 GLY A O 1
ATOM 1458 N N . HIS A 1 197 ? -1.494 8.101 26.354 1.00 90.56 197 HIS A N 1
ATOM 1459 C CA . HIS A 1 197 ? -2.296 8.712 25.300 1.00 90.56 197 HIS A CA 1
ATOM 1460 C C . HIS A 1 197 ? -2.783 10.080 25.769 1.00 90.56 197 HIS A C 1
ATOM 1462 O O . HIS A 1 197 ? -3.308 10.199 26.880 1.00 90.56 197 HIS A O 1
ATOM 1468 N N . ARG A 1 198 ? -2.557 11.117 24.960 1.00 91.31 198 ARG A N 1
ATOM 1469 C CA . ARG A 1 198 ? -2.968 12.483 25.287 1.00 91.31 198 ARG A CA 1
ATOM 1470 C C . ARG A 1 198 ? -4.410 12.683 24.852 1.00 91.31 198 ARG A C 1
ATOM 1472 O O . ARG A 1 198 ? -4.696 12.661 23.661 1.00 91.31 198 ARG A O 1
ATOM 1479 N N . CYS A 1 199 ? -5.272 12.959 25.816 1.00 91.12 199 CYS A N 1
ATOM 1480 C CA . CYS A 1 199 ? -6.666 13.236 25.541 1.00 91.12 199 CYS A CA 1
ATOM 1481 C C . CYS A 1 199 ? -6.832 14.619 24.901 1.00 91.12 199 CYS A C 1
ATOM 1483 O O . CYS A 1 199 ? -6.139 15.581 25.254 1.00 91.12 199 CYS A O 1
ATOM 1485 N N . SER A 1 200 ? -7.740 14.688 23.936 1.00 92.56 200 SER A N 1
ATOM 1486 C CA . SER A 1 200 ? -8.125 15.899 23.216 1.00 92.56 200 SER A CA 1
ATOM 1487 C C . SER A 1 200 ? -9.140 16.719 24.008 1.00 92.56 200 SER A C 1
ATOM 1489 O O . SER A 1 200 ? -9.110 17.947 23.933 1.00 92.56 200 SER A O 1
ATOM 1491 N N . GLU A 1 201 ? -10.000 16.066 24.799 1.00 88.94 201 GLU A N 1
ATOM 1492 C CA . GLU A 1 201 ? -10.967 16.739 25.665 1.00 88.94 201 GLU A CA 1
ATOM 1493 C C . GLU A 1 201 ? -10.581 16.636 27.152 1.00 88.94 201 GLU A C 1
ATOM 1495 O O . GLU A 1 201 ? -9.877 15.709 27.581 1.00 88.94 201 GLU A O 1
ATOM 1500 N N . PRO A 1 202 ? -11.037 17.587 27.991 1.00 87.31 202 PRO A N 1
ATOM 1501 C CA . PRO A 1 202 ? -10.858 17.497 29.431 1.00 87.31 202 PRO A CA 1
ATOM 1502 C C . PRO A 1 202 ? -11.404 16.180 29.983 1.00 87.31 202 PRO A C 1
ATOM 1504 O O . PRO A 1 202 ? -12.516 15.770 29.656 1.00 87.31 202 PRO A O 1
ATOM 1507 N N . LYS A 1 203 ? -10.629 15.538 30.862 1.00 83.88 203 LYS A N 1
ATOM 1508 C CA . LYS A 1 203 ? -10.954 14.236 31.467 1.00 83.88 203 LYS A CA 1
ATOM 1509 C C . LYS A 1 203 ? -11.181 13.107 30.453 1.00 83.88 203 LYS A C 1
ATOM 1511 O O . LYS A 1 203 ? -11.812 12.116 30.810 1.00 83.88 203 LYS A O 1
ATOM 1516 N N . CYS A 1 204 ? -10.648 13.231 29.236 1.00 88.62 204 CYS A N 1
ATOM 1517 C CA . CYS A 1 204 ? -10.781 12.211 28.198 1.00 88.62 204 CYS A CA 1
ATOM 1518 C C . CYS A 1 204 ? -12.245 11.899 27.848 1.00 88.62 204 CYS A C 1
ATOM 1520 O O . CYS A 1 204 ? -12.608 10.734 27.678 1.00 88.62 204 CYS A O 1
ATOM 1522 N N . ALA A 1 205 ? -13.101 12.927 27.797 1.00 89.25 205 ALA A N 1
ATOM 1523 C CA . ALA A 1 205 ? -14.532 12.777 27.529 1.00 89.25 205 ALA A CA 1
ATOM 1524 C C . ALA A 1 205 ? -14.834 12.162 26.146 1.00 89.25 205 ALA A C 1
ATOM 1526 O O . ALA A 1 205 ? -15.890 11.555 25.964 1.00 89.25 205 ALA A O 1
ATOM 1527 N N . GLU A 1 206 ? -13.882 12.225 25.214 1.00 89.88 206 GLU A N 1
ATOM 1528 C CA . GLU A 1 206 ? -13.944 11.576 23.906 1.00 89.88 206 GLU A CA 1
ATOM 1529 C C . GLU A 1 206 ? -13.831 10.040 23.969 1.00 89.88 206 GLU A C 1
ATOM 1531 O O . GLU A 1 206 ? -14.125 9.351 22.990 1.00 89.88 206 GLU A O 1
ATOM 1536 N N . ILE A 1 207 ? -13.426 9.481 25.114 1.00 88.62 207 ILE A N 1
ATOM 1537 C CA . ILE A 1 207 ? -13.261 8.041 25.313 1.00 88.62 207 ILE A CA 1
ATOM 1538 C C . ILE A 1 207 ? -14.440 7.511 26.126 1.00 88.62 207 ILE A C 1
ATOM 1540 O O . ILE A 1 207 ? -14.547 7.711 27.335 1.00 88.62 207 ILE A O 1
ATOM 1544 N N . SER A 1 208 ? -15.333 6.782 25.460 1.00 83.81 208 SER A N 1
ATOM 1545 C CA . SER A 1 208 ? -16.473 6.151 26.121 1.00 83.81 208 SER A CA 1
ATOM 1546 C C . SER A 1 208 ? -16.065 4.895 26.900 1.00 83.81 208 SER A C 1
ATOM 1548 O O . SER A 1 208 ? -15.358 4.033 26.371 1.00 83.81 208 SER A O 1
ATOM 1550 N N . GLY A 1 209 ? -16.616 4.742 28.105 1.00 77.56 209 GLY A N 1
ATOM 1551 C CA . GLY A 1 209 ? -16.434 3.570 28.965 1.00 77.56 209 GLY A CA 1
ATOM 1552 C C . GLY A 1 209 ? -15.568 3.887 30.180 1.00 77.56 209 GLY A C 1
ATOM 1553 O O . GLY A 1 209 ? -14.420 4.291 30.046 1.00 77.56 209 GLY A O 1
ATOM 1554 N N . CYS A 1 210 ? -16.128 3.703 31.376 1.00 72.81 210 CYS A N 1
ATOM 1555 C CA . CYS A 1 210 ? -15.406 3.829 32.639 1.00 72.81 210 CYS A CA 1
ATOM 1556 C C . CYS A 1 210 ? -15.720 2.593 33.503 1.00 72.81 210 CYS A C 1
ATOM 1558 O O . CYS A 1 210 ? -16.871 2.446 33.924 1.00 72.81 210 CYS A O 1
ATOM 1560 N N . PRO A 1 211 ? -14.751 1.683 33.734 1.00 83.00 211 PRO A N 1
ATOM 1561 C CA . PRO A 1 211 ? -13.358 1.735 33.270 1.00 83.00 211 PRO A CA 1
ATOM 1562 C C . PRO A 1 211 ? -13.231 1.597 31.742 1.00 83.00 211 PRO A C 1
ATOM 1564 O O . PRO A 1 211 ? -14.082 0.991 31.089 1.00 83.00 211 PRO A O 1
ATOM 1567 N N . VAL A 1 212 ? -12.168 2.171 31.170 1.00 82.31 212 VAL A N 1
ATOM 1568 C CA . VAL A 1 212 ? -11.907 2.099 29.723 1.00 82.31 212 VAL A CA 1
ATOM 1569 C C . VAL A 1 212 ? -11.603 0.645 29.328 1.00 82.31 212 VAL A C 1
ATOM 1571 O O . VAL A 1 212 ? -10.764 0.019 29.974 1.00 82.31 212 VAL A O 1
ATOM 1574 N N . PRO A 1 213 ? -12.235 0.079 28.284 1.00 87.00 213 PRO A N 1
ATOM 1575 C CA . PRO A 1 213 ? -11.961 -1.295 27.865 1.00 87.00 213 PRO A CA 1
ATOM 1576 C C . PRO A 1 213 ? -10.508 -1.505 27.415 1.00 87.00 213 PRO A C 1
ATOM 1578 O O . PRO A 1 213 ? -9.945 -0.657 26.720 1.00 87.00 213 PRO A O 1
ATOM 1581 N N . ASP A 1 214 ? -9.937 -2.681 27.696 1.00 86.44 214 ASP A N 1
ATOM 1582 C CA . ASP A 1 214 ? -8.588 -3.077 27.243 1.00 86.44 214 ASP A CA 1
ATOM 1583 C C . ASP A 1 214 ? -8.384 -2.884 25.740 1.00 86.44 214 ASP A C 1
ATOM 1585 O O . ASP A 1 214 ? -7.342 -2.402 25.302 1.00 86.44 214 ASP A O 1
ATOM 1589 N N . SER A 1 215 ? -9.402 -3.223 24.944 1.00 87.88 215 SER A N 1
ATOM 1590 C CA . SER A 1 215 ? -9.369 -3.056 23.491 1.00 87.88 215 SER A CA 1
ATOM 1591 C C . SER A 1 215 ? -9.207 -1.596 23.077 1.00 87.88 215 SER A C 1
ATOM 1593 O O . SER A 1 215 ? -8.537 -1.314 22.088 1.00 87.88 215 SER A O 1
ATOM 1595 N N . THR A 1 216 ? -9.807 -0.673 23.830 1.00 88.94 216 THR A N 1
ATOM 1596 C CA . THR A 1 216 ? -9.700 0.764 23.579 1.00 88.94 216 THR A CA 1
ATOM 1597 C C . THR A 1 216 ? -8.304 1.256 23.948 1.00 88.94 216 THR A C 1
ATOM 1599 O O . THR A 1 216 ? -7.674 1.935 23.147 1.00 88.94 216 THR A O 1
ATOM 1602 N N . ILE A 1 217 ? -7.766 0.843 25.101 1.00 88.81 217 ILE A N 1
ATOM 1603 C CA . ILE A 1 217 ? -6.397 1.191 25.518 1.00 88.81 217 ILE A CA 1
ATOM 1604 C C . ILE A 1 217 ? -5.349 0.660 24.524 1.00 88.81 217 ILE A C 1
ATOM 1606 O O . ILE A 1 217 ? -4.413 1.378 24.170 1.00 88.81 217 ILE A O 1
ATOM 1610 N N . GLU A 1 218 ? -5.524 -0.566 24.024 1.00 89.88 218 GLU A N 1
ATOM 1611 C CA . GLU A 1 218 ? -4.654 -1.156 23.000 1.00 89.88 218 GLU A CA 1
ATOM 1612 C C . GLU A 1 218 ? -4.751 -0.428 21.653 1.00 89.88 218 GLU A C 1
ATOM 1614 O O . GLU A 1 218 ? -3.726 -0.171 21.021 1.00 89.88 218 GLU A O 1
ATOM 1619 N N . ALA A 1 219 ? -5.956 -0.033 21.232 1.00 89.44 219 ALA A N 1
ATOM 1620 C CA . ALA A 1 219 ? -6.141 0.752 20.014 1.00 89.44 219 ALA A CA 1
ATOM 1621 C C . ALA A 1 219 ? -5.454 2.127 20.099 1.00 89.44 219 ALA A C 1
ATOM 1623 O O . ALA A 1 219 ? -4.752 2.513 19.163 1.00 89.44 219 ALA A O 1
ATOM 1624 N N . LEU A 1 220 ? -5.598 2.828 21.230 1.00 92.56 220 LEU A N 1
ATOM 1625 C CA . LEU A 1 220 ? -4.952 4.125 21.462 1.00 92.56 220 LEU A CA 1
ATOM 1626 C C . LEU A 1 220 ? -3.425 4.004 21.432 1.00 92.56 220 LEU A C 1
ATOM 1628 O O . LEU A 1 220 ? -2.754 4.784 20.762 1.00 92.56 220 LEU A O 1
ATOM 1632 N N . PHE A 1 221 ? -2.874 2.972 22.074 1.00 93.25 221 PHE A N 1
ATOM 1633 C CA . PHE A 1 221 ? -1.435 2.718 22.055 1.00 93.25 221 PHE A CA 1
ATOM 1634 C C . PHE A 1 221 ? -0.886 2.444 20.665 1.00 93.25 221 PHE A C 1
ATOM 1636 O O . PHE A 1 221 ? 0.136 3.011 20.294 1.00 93.25 221 PHE A O 1
ATOM 1643 N N . ASN A 1 222 ? -1.559 1.590 19.893 1.00 90.62 222 ASN A N 1
ATOM 1644 C CA . ASN A 1 222 ? -1.118 1.267 18.541 1.00 90.62 222 ASN A CA 1
ATOM 1645 C C . ASN A 1 222 ? -1.182 2.498 17.624 1.00 90.62 222 ASN A C 1
ATOM 1647 O O . ASN A 1 222 ? -0.303 2.672 16.784 1.00 90.62 222 ASN A O 1
ATOM 1651 N N . SER A 1 223 ? -2.174 3.373 17.818 1.00 91.81 223 SER A N 1
ATOM 1652 C CA . SER A 1 223 ? -2.257 4.657 17.114 1.00 91.81 223 SER A CA 1
ATOM 1653 C C . SER A 1 223 ? -1.069 5.567 17.448 1.00 91.81 223 SER A C 1
ATOM 1655 O O . SER A 1 223 ? -0.391 6.057 16.546 1.00 91.81 223 SER A O 1
ATOM 1657 N N . ASP A 1 224 ? -0.775 5.752 18.737 1.00 92.31 224 ASP A N 1
ATOM 1658 C CA . ASP A 1 224 ? 0.337 6.592 19.199 1.00 92.31 224 ASP A CA 1
ATOM 1659 C C . ASP A 1 224 ? 1.707 6.019 18.777 1.00 92.31 224 ASP A C 1
ATOM 1661 O O . ASP A 1 224 ? 2.630 6.759 18.428 1.00 92.31 224 ASP A O 1
ATOM 1665 N N . LEU A 1 225 ? 1.844 4.688 18.778 1.00 92.06 225 LEU A N 1
ATOM 1666 C CA . LEU A 1 225 ? 3.050 3.994 18.332 1.00 92.06 225 LEU A CA 1
ATOM 1667 C C . LEU A 1 225 ? 3.289 4.198 16.834 1.00 92.06 225 LEU A C 1
ATOM 1669 O O . LEU A 1 225 ? 4.410 4.507 16.438 1.00 92.06 225 LEU A O 1
ATOM 1673 N N . HIS A 1 226 ? 2.239 4.097 16.017 1.00 88.88 226 HIS A N 1
ATOM 1674 C CA . HIS A 1 226 ? 2.329 4.309 14.574 1.00 88.88 226 HIS A CA 1
ATOM 1675 C C . HIS A 1 226 ? 2.775 5.741 14.226 1.00 88.88 226 HIS A C 1
ATOM 1677 O O . HIS A 1 226 ? 3.573 5.949 13.310 1.00 88.88 226 HIS A O 1
ATOM 1683 N N . GLU A 1 227 ? 2.319 6.743 14.982 1.00 88.19 227 GLU A N 1
ATOM 1684 C CA . GLU A 1 227 ? 2.783 8.128 14.826 1.00 88.19 227 GLU A CA 1
ATOM 1685 C C . GLU A 1 227 ? 4.284 8.260 15.152 1.00 88.19 227 GLU A C 1
ATOM 1687 O O . GLU A 1 227 ? 5.040 8.901 14.412 1.00 88.19 227 GLU A O 1
ATOM 1692 N N . ALA A 1 228 ? 4.749 7.597 16.218 1.00 88.56 228 ALA A N 1
ATOM 1693 C CA . ALA A 1 228 ? 6.163 7.571 16.589 1.00 88.56 228 ALA A CA 1
ATOM 1694 C C . ALA A 1 228 ? 7.032 6.861 15.532 1.00 88.56 228 ALA A C 1
ATOM 1696 O O . ALA A 1 228 ? 8.089 7.379 15.164 1.00 88.56 228 ALA A O 1
ATOM 1697 N N . GLU A 1 229 ? 6.581 5.720 15.003 1.00 90.44 229 GLU A N 1
ATOM 1698 C CA . GLU A 1 229 ? 7.239 4.998 13.905 1.00 90.44 229 GLU A CA 1
ATOM 1699 C C . GLU A 1 229 ? 7.359 5.872 12.658 1.00 90.44 229 GLU A C 1
ATOM 1701 O O . GLU A 1 229 ? 8.448 6.016 12.097 1.00 90.44 229 GLU A O 1
ATOM 1706 N N . ARG A 1 230 ? 6.266 6.536 12.263 1.00 87.50 230 ARG A N 1
ATOM 1707 C CA . ARG A 1 230 ? 6.262 7.476 11.138 1.00 87.50 230 ARG A CA 1
ATOM 1708 C C . ARG A 1 230 ? 7.268 8.604 11.348 1.00 87.50 230 ARG A C 1
ATOM 1710 O O . ARG A 1 230 ? 8.024 8.923 10.429 1.00 87.50 230 ARG A O 1
ATOM 1717 N N . CYS A 1 231 ? 7.313 9.185 12.546 1.00 87.06 231 CYS A N 1
ATOM 1718 C CA . CYS A 1 231 ? 8.275 10.231 12.880 1.00 87.06 231 CYS A CA 1
ATOM 1719 C C . CYS A 1 231 ? 9.718 9.730 12.772 1.00 87.06 231 CYS A C 1
ATOM 1721 O O . CYS A 1 231 ? 10.548 10.402 12.162 1.00 87.06 231 CYS A O 1
ATOM 1723 N N . VAL A 1 232 ? 10.032 8.554 13.314 1.00 88.56 232 VAL A N 1
ATOM 1724 C CA . VAL A 1 232 ? 11.379 7.975 13.216 1.00 88.56 232 VAL A CA 1
ATOM 1725 C C . VAL A 1 232 ? 11.754 7.702 11.759 1.00 88.56 232 VAL A C 1
ATOM 1727 O O . VAL A 1 232 ? 12.843 8.079 11.329 1.00 88.56 232 VAL A O 1
ATOM 1730 N N . THR A 1 233 ? 10.851 7.120 10.973 1.00 85.81 233 THR A N 1
ATOM 1731 C CA . THR A 1 233 ? 11.098 6.789 9.562 1.00 85.81 233 THR A CA 1
ATOM 1732 C C . THR A 1 233 ? 11.339 8.035 8.707 1.00 85.81 233 THR A C 1
ATOM 1734 O O . THR A 1 233 ? 12.251 8.044 7.891 1.00 85.81 233 THR A O 1
ATOM 1737 N N . MET A 1 234 ? 10.588 9.119 8.922 1.00 81.81 234 MET A N 1
ATOM 1738 C CA . MET A 1 234 ? 10.767 10.365 8.160 1.00 81.81 234 MET A CA 1
ATOM 1739 C C . MET A 1 234 ? 12.037 11.140 8.534 1.00 81.81 234 MET A C 1
ATOM 1741 O O . MET A 1 234 ? 12.524 11.936 7.735 1.00 81.81 234 MET A O 1
ATOM 1745 N N . ASN A 1 235 ? 12.554 10.942 9.750 1.00 80.62 235 ASN A N 1
ATOM 1746 C CA . ASN A 1 235 ? 13.677 11.714 10.289 1.00 80.62 235 ASN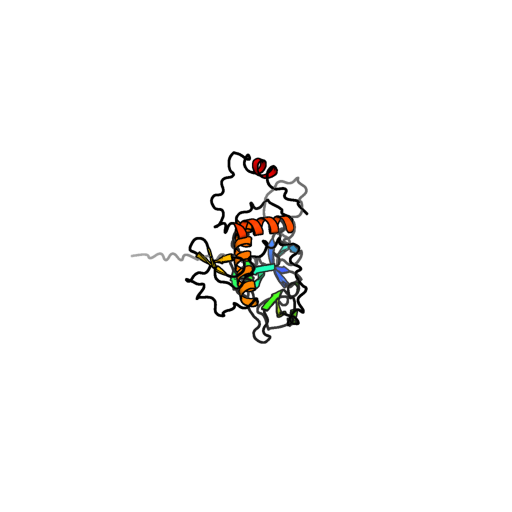 A CA 1
ATOM 1747 C C . ASN A 1 235 ? 14.985 10.921 10.390 1.00 80.62 235 ASN A C 1
ATOM 1749 O O . ASN A 1 235 ? 16.026 11.474 10.748 1.00 80.62 235 ASN A O 1
ATOM 1753 N N . THR A 1 236 ? 14.956 9.630 10.073 1.00 82.50 236 THR A N 1
ATOM 1754 C CA . THR A 1 236 ? 16.172 8.854 9.853 1.00 82.50 236 THR A CA 1
ATOM 1755 C C . THR A 1 236 ? 16.660 9.132 8.436 1.00 82.50 236 THR A C 1
ATOM 1757 O O . THR A 1 236 ? 15.906 9.064 7.470 1.00 82.50 236 THR A O 1
ATOM 1760 N N . LEU A 1 237 ? 17.932 9.518 8.302 1.00 72.88 237 LEU A N 1
ATOM 1761 C CA . LEU A 1 237 ? 18.544 9.702 6.987 1.00 72.88 237 LEU A CA 1
ATOM 1762 C C . LEU A 1 237 ? 18.433 8.389 6.203 1.00 72.88 237 LEU A C 1
ATOM 1764 O O . LEU A 1 237 ? 18.648 7.319 6.775 1.00 72.88 237 LEU A O 1
ATOM 1768 N N . ALA A 1 238 ? 18.185 8.478 4.894 1.00 70.50 238 ALA A N 1
ATOM 1769 C CA . ALA A 1 238 ? 17.945 7.335 4.002 1.00 70.50 238 ALA A CA 1
ATOM 1770 C C . ALA A 1 238 ? 19.056 6.256 3.986 1.00 70.50 238 ALA A C 1
ATOM 1772 O O . ALA A 1 238 ? 18.885 5.207 3.375 1.00 70.50 238 ALA A O 1
ATOM 1773 N N . CYS A 1 239 ? 20.190 6.495 4.652 1.00 69.75 239 CYS A N 1
ATOM 1774 C CA . CYS A 1 239 ? 21.347 5.605 4.696 1.00 69.75 239 CYS A CA 1
ATOM 1775 C C . CYS A 1 239 ? 21.525 4.849 6.029 1.00 69.75 239 CYS A C 1
ATOM 1777 O O . CYS A 1 239 ? 22.532 4.162 6.192 1.00 69.75 239 CYS A O 1
ATOM 1779 N N . VAL A 1 240 ? 20.616 4.978 7.004 1.00 88.62 240 VAL A N 1
ATOM 1780 C CA . VAL A 1 240 ? 20.753 4.277 8.294 1.00 88.62 240 VAL A CA 1
ATOM 1781 C C . VAL A 1 240 ? 20.056 2.917 8.234 1.00 88.62 240 VAL A C 1
ATOM 1783 O O . VAL A 1 240 ? 18.836 2.842 8.149 1.00 88.62 240 VAL A O 1
ATOM 1786 N N . SER A 1 241 ? 20.834 1.836 8.324 1.00 89.75 241 SER A N 1
ATOM 1787 C CA . SER A 1 241 ? 20.308 0.480 8.516 1.00 89.75 241 SER A CA 1
ATOM 1788 C C . SER A 1 241 ? 20.296 0.145 10.008 1.00 89.75 241 SER A C 1
ATOM 1790 O O . SER A 1 241 ? 21.348 0.144 10.650 1.00 89.75 241 SER A O 1
ATOM 1792 N N . LEU A 1 242 ? 19.109 -0.096 10.565 1.00 87.81 242 LEU A N 1
ATOM 1793 C CA . LEU A 1 242 ? 18.911 -0.481 11.964 1.00 87.81 242 LEU A CA 1
ATOM 1794 C C . LEU A 1 242 ? 18.424 -1.928 12.035 1.00 87.81 242 LEU A C 1
ATOM 1796 O O . LEU A 1 242 ? 17.587 -2.351 11.238 1.00 87.81 242 LEU A O 1
ATOM 1800 N N . THR A 1 243 ? 18.890 -2.680 13.031 1.00 91.19 243 THR A N 1
ATOM 1801 C CA . THR A 1 243 ? 18.244 -3.950 13.384 1.00 91.19 243 THR A CA 1
ATOM 1802 C C . THR A 1 243 ? 16.855 -3.690 13.969 1.00 91.19 243 THR A C 1
ATOM 1804 O O . THR A 1 243 ? 16.566 -2.593 14.452 1.00 91.19 243 THR A O 1
ATOM 1807 N N . HIS A 1 244 ? 15.994 -4.711 13.987 1.00 85.12 244 HIS A N 1
ATOM 1808 C CA . HIS A 1 244 ? 14.642 -4.585 14.541 1.00 85.12 244 HIS A CA 1
ATOM 1809 C C . HIS A 1 244 ? 14.650 -4.058 15.990 1.00 85.12 244 HIS A C 1
ATOM 1811 O O . HIS A 1 244 ? 13.907 -3.136 16.320 1.00 85.12 244 HIS A O 1
ATOM 1817 N N . SER A 1 245 ? 15.565 -4.551 16.835 1.00 86.12 245 SER A N 1
ATOM 1818 C CA . SER A 1 245 ? 15.719 -4.082 18.220 1.00 86.12 245 SER A CA 1
ATOM 1819 C C . SER A 1 245 ? 16.217 -2.635 18.313 1.00 86.12 245 SER A C 1
ATOM 1821 O O . SER A 1 245 ? 15.781 -1.889 19.186 1.00 86.12 245 SER A O 1
ATOM 1823 N N . GLN A 1 246 ? 17.112 -2.211 17.414 1.00 89.06 246 GLN A N 1
ATOM 1824 C CA . GLN A 1 246 ? 17.596 -0.826 17.369 1.00 89.06 246 GLN A CA 1
ATOM 1825 C C . GLN A 1 246 ? 16.495 0.143 16.926 1.00 89.06 246 GLN A C 1
ATOM 1827 O O . GLN A 1 246 ? 16.350 1.214 17.516 1.00 89.06 246 GLN A O 1
ATOM 1832 N N . TYR A 1 247 ? 15.697 -0.248 15.930 1.00 92.00 247 TYR A N 1
ATOM 1833 C CA . TYR A 1 247 ? 14.534 0.521 15.498 1.00 92.00 247 TYR A CA 1
ATOM 1834 C C . TYR A 1 247 ? 13.497 0.625 16.623 1.00 92.00 247 TYR A C 1
ATOM 1836 O O . TYR A 1 247 ? 13.102 1.730 16.987 1.00 92.00 247 TYR A O 1
ATOM 1844 N N . GLY A 1 248 ? 13.146 -0.497 17.261 1.00 89.69 248 GLY A N 1
ATOM 1845 C CA . GLY A 1 248 ? 12.215 -0.517 18.392 1.00 89.69 248 GLY A CA 1
ATOM 1846 C C . GLY A 1 248 ? 12.677 0.347 19.571 1.00 89.69 248 GLY A C 1
ATOM 1847 O O . GLY A 1 248 ? 11.876 1.070 20.166 1.00 89.69 248 GLY A O 1
ATOM 1848 N N . ALA A 1 249 ? 13.980 0.356 19.875 1.00 90.06 249 ALA A N 1
ATOM 1849 C CA . ALA A 1 249 ? 14.544 1.245 20.890 1.00 90.06 249 ALA A CA 1
ATOM 1850 C C . ALA A 1 249 ? 14.391 2.728 20.511 1.00 90.06 249 ALA A C 1
ATOM 1852 O O . ALA A 1 249 ? 14.032 3.548 21.359 1.00 90.06 249 ALA A O 1
ATOM 1853 N N . LEU A 1 250 ? 14.622 3.078 19.243 1.00 90.75 250 LEU A N 1
ATOM 1854 C CA . LEU A 1 250 ? 14.483 4.449 18.754 1.00 90.75 250 LEU A CA 1
ATOM 1855 C C . LEU A 1 250 ? 13.021 4.922 18.784 1.00 90.75 250 LEU A C 1
ATOM 1857 O O . LEU A 1 250 ? 12.745 6.022 19.265 1.00 90.75 250 LEU A O 1
ATOM 1861 N N . VAL A 1 251 ? 12.084 4.069 18.363 1.00 92.00 251 VAL A N 1
ATOM 1862 C CA . VAL A 1 251 ? 10.637 4.324 18.446 1.00 92.00 251 VAL A CA 1
ATOM 1863 C C . VAL A 1 251 ? 10.190 4.485 19.899 1.00 92.00 251 VAL A C 1
ATOM 1865 O O . VAL A 1 251 ? 9.462 5.422 20.211 1.00 92.00 251 VAL A O 1
ATOM 1868 N N . SER A 1 252 ? 10.682 3.650 20.820 1.00 89.00 252 SER A N 1
ATOM 1869 C CA . SER A 1 252 ? 10.382 3.765 22.256 1.00 89.00 252 SER A CA 1
ATOM 1870 C C . SER A 1 252 ? 10.841 5.108 22.845 1.00 89.00 252 SER A C 1
ATOM 1872 O O . SER A 1 252 ? 10.114 5.744 23.615 1.00 89.00 252 SER A O 1
ATOM 1874 N N . VAL A 1 253 ? 12.022 5.594 22.443 1.00 89.88 253 VAL A N 1
ATOM 1875 C CA . VAL A 1 253 ? 12.506 6.932 22.821 1.00 89.88 253 VAL A CA 1
ATOM 1876 C C . VAL A 1 253 ? 11.608 8.023 22.230 1.00 89.88 253 VAL A C 1
ATOM 1878 O O . VAL A 1 253 ? 11.232 8.946 22.955 1.00 89.88 253 VAL A O 1
ATOM 1881 N N . ALA A 1 254 ? 11.231 7.912 20.953 1.00 90.19 254 ALA A N 1
ATOM 1882 C CA . ALA A 1 254 ? 10.353 8.877 20.292 1.00 90.19 254 ALA A CA 1
ATOM 1883 C C . ALA A 1 254 ? 8.968 8.950 20.955 1.00 90.19 254 ALA A C 1
ATOM 1885 O O . ALA A 1 254 ? 8.508 10.046 21.281 1.00 90.19 254 ALA A O 1
ATOM 1886 N N . PHE A 1 255 ? 8.368 7.794 21.249 1.00 89.56 255 PHE A N 1
ATOM 1887 C CA . PHE A 1 255 ? 7.101 7.660 21.968 1.00 89.56 255 PHE A CA 1
ATOM 1888 C C . PHE A 1 255 ? 7.170 8.330 23.346 1.00 89.56 255 PHE A C 1
ATOM 1890 O O . PHE A 1 255 ? 6.334 9.161 23.694 1.00 89.56 255 PHE A O 1
ATOM 1897 N N . LYS A 1 256 ? 8.229 8.043 24.118 1.00 86.81 256 LYS A N 1
ATOM 1898 C CA . LYS A 1 256 ? 8.425 8.611 25.459 1.00 86.81 256 LYS A CA 1
ATOM 1899 C C . LYS A 1 256 ? 8.552 10.134 25.452 1.00 86.81 256 LYS A C 1
ATOM 1901 O O . LYS A 1 256 ? 8.078 10.790 26.378 1.00 86.81 256 LYS A O 1
ATOM 1906 N N . HIS A 1 257 ? 9.245 10.685 24.461 1.00 84.88 257 HIS A N 1
ATOM 1907 C CA . HIS A 1 257 ? 9.517 12.118 24.383 1.00 84.88 257 HIS A CA 1
ATOM 1908 C C . HIS A 1 257 ? 8.477 12.897 23.575 1.00 84.88 257 HIS A C 1
ATOM 1910 O O . HIS A 1 257 ? 8.623 14.114 23.472 1.00 84.88 257 HIS A O 1
ATOM 1916 N N . ARG A 1 258 ? 7.441 12.223 23.043 1.00 76.06 258 ARG A N 1
ATOM 1917 C CA . ARG A 1 258 ? 6.404 12.811 22.181 1.00 76.06 258 ARG A CA 1
ATOM 1918 C C . ARG A 1 258 ? 7.021 13.731 21.127 1.00 76.06 258 ARG A C 1
ATOM 1920 O O . ARG A 1 258 ? 6.583 14.867 20.984 1.00 76.06 258 ARG A O 1
ATOM 1927 N N . LEU A 1 259 ? 8.105 13.280 20.484 1.00 71.81 259 LEU A N 1
ATOM 1928 C CA . LEU A 1 259 ? 8.894 14.127 19.590 1.00 71.81 259 LEU A CA 1
ATOM 1929 C C . LEU A 1 259 ? 7.984 14.639 18.462 1.00 71.81 259 LEU A C 1
ATOM 1931 O O . LEU A 1 259 ? 7.607 13.835 17.608 1.00 71.81 259 LEU A O 1
ATOM 1935 N N . PRO A 1 260 ? 7.629 15.939 18.420 1.00 55.38 260 PRO A N 1
ATOM 1936 C CA . PRO A 1 260 ? 7.030 16.486 17.217 1.00 55.38 260 PRO A CA 1
ATOM 1937 C C . PRO A 1 260 ? 8.089 16.361 16.120 1.00 55.38 260 PRO A C 1
ATOM 1939 O O . PRO A 1 260 ? 9.273 16.560 16.406 1.00 55.38 260 PRO A O 1
ATOM 1942 N N . ALA A 1 261 ? 7.671 15.964 14.915 1.00 49.41 261 ALA A N 1
ATOM 1943 C CA . ALA A 1 261 ? 8.502 15.775 13.725 1.00 49.41 261 ALA A CA 1
ATOM 1944 C C . ALA A 1 261 ? 9.846 16.528 13.799 1.00 49.41 261 ALA A C 1
ATOM 1946 O O . ALA A 1 261 ? 9.867 17.754 13.935 1.00 49.41 261 ALA A O 1
ATOM 1947 N N . ILE A 1 262 ? 10.961 15.790 13.754 1.00 47.38 262 ILE A N 1
ATOM 1948 C CA . ILE A 1 262 ? 12.332 16.277 13.977 1.00 47.38 262 ILE A CA 1
ATOM 1949 C C . ILE A 1 262 ? 12.765 17.195 12.817 1.00 47.38 262 ILE A C 1
ATOM 1951 O O . ILE A 1 262 ? 13.659 16.887 12.045 1.00 47.38 262 ILE A O 1
ATOM 1955 N N . HIS A 1 263 ? 12.176 18.381 12.698 1.00 40.19 263 HIS A N 1
ATOM 1956 C CA . HIS A 1 263 ? 12.641 19.395 11.752 1.00 40.19 263 HIS A CA 1
ATOM 1957 C C . HIS A 1 263 ? 13.806 20.231 12.304 1.00 40.19 263 HIS A C 1
ATOM 1959 O O . HIS A 1 263 ? 14.356 21.057 11.583 1.00 40.19 263 HIS A O 1
ATOM 1965 N N . SER A 1 264 ? 14.225 20.032 13.561 1.00 39.75 264 SER A N 1
ATOM 1966 C CA . SER A 1 264 ? 15.352 20.781 14.131 1.00 39.75 264 SER A CA 1
ATOM 1967 C C . SER A 1 264 ? 15.959 20.137 15.384 1.00 39.75 264 SER A C 1
ATOM 1969 O O . SER A 1 264 ? 16.112 20.791 16.416 1.00 39.75 264 SER A O 1
ATOM 1971 N N . VAL A 1 265 ? 16.387 18.876 15.311 1.00 41.81 265 VAL A N 1
ATOM 1972 C CA . VAL A 1 265 ? 17.503 18.453 16.173 1.00 41.81 265 VAL A CA 1
ATOM 1973 C C . VAL A 1 265 ? 18.774 18.722 15.380 1.00 41.81 265 VAL A C 1
ATOM 1975 O O . VAL A 1 265 ? 19.249 17.869 14.636 1.00 41.81 265 VAL A O 1
ATOM 1978 N N . ARG A 1 266 ? 19.326 19.939 15.508 1.00 36.91 266 ARG A N 1
ATOM 1979 C CA . ARG A 1 266 ? 20.754 20.106 15.215 1.00 36.91 266 ARG A CA 1
ATOM 1980 C C . ARG A 1 266 ? 21.495 19.149 16.150 1.00 36.91 266 ARG A C 1
ATOM 1982 O O . ARG A 1 266 ? 21.181 19.148 17.345 1.00 36.91 266 ARG A O 1
ATOM 1989 N N . PRO A 1 267 ? 22.441 18.337 15.653 1.00 35.81 267 PRO A N 1
ATOM 1990 C CA . PRO A 1 267 ? 23.311 17.596 16.550 1.00 35.81 267 PRO A CA 1
ATOM 1991 C C . PRO A 1 267 ? 23.968 18.616 17.496 1.00 35.81 267 PRO A C 1
ATOM 1993 O O . PRO A 1 267 ? 24.466 19.635 17.013 1.00 35.81 267 PRO A O 1
ATOM 1996 N N . PRO A 1 268 ? 23.926 18.420 18.826 1.00 36.81 268 PRO A N 1
ATOM 1997 C CA . PRO A 1 268 ? 24.685 19.281 19.720 1.00 36.81 268 PRO A CA 1
ATOM 1998 C C . PRO A 1 268 ? 26.164 19.167 19.331 1.00 36.81 268 PRO A C 1
ATOM 2000 O O . PRO A 1 268 ? 26.689 18.057 19.249 1.00 36.81 268 PRO A O 1
ATOM 2003 N N . GLU A 1 269 ? 26.836 20.299 19.103 1.00 42.12 269 GLU A N 1
ATOM 2004 C CA . GLU A 1 269 ? 28.267 20.408 18.739 1.00 42.12 269 GLU A CA 1
ATOM 2005 C C . GLU A 1 269 ? 29.230 19.890 19.830 1.00 42.12 269 GLU A C 1
ATOM 2007 O O . GLU A 1 269 ? 30.441 20.085 19.791 1.00 42.12 269 GLU A O 1
ATOM 2012 N N . ASN A 1 270 ? 28.710 19.200 20.835 1.00 41.25 270 ASN A N 1
ATOM 2013 C CA . ASN A 1 270 ? 29.412 18.793 22.028 1.00 41.25 270 ASN A CA 1
ATOM 2014 C C . ASN A 1 270 ? 28.762 17.515 22.571 1.00 41.25 270 ASN A C 1
ATOM 2016 O O . ASN A 1 270 ? 27.841 17.530 23.390 1.00 41.25 270 ASN A O 1
ATOM 2020 N N . ALA A 1 271 ? 29.309 16.378 22.132 1.00 38.47 271 ALA A N 1
ATOM 2021 C CA . ALA A 1 271 ? 29.008 15.016 22.577 1.00 38.47 271 ALA A CA 1
ATOM 2022 C C . ALA A 1 271 ? 29.386 14.735 24.056 1.00 38.47 271 ALA A C 1
ATOM 2024 O O . ALA A 1 271 ? 29.735 13.615 24.425 1.00 38.47 271 ALA A O 1
ATOM 2025 N N . GLU A 1 272 ? 29.305 15.731 24.941 1.00 41.75 272 GLU A N 1
ATOM 2026 C CA . GLU A 1 272 ? 29.610 15.583 26.368 1.00 41.75 272 GLU A CA 1
ATOM 2027 C C . GLU A 1 272 ? 28.442 14.996 27.181 1.00 41.75 272 GLU A C 1
ATOM 2029 O O . GLU A 1 272 ? 28.636 14.473 28.284 1.00 41.75 272 GLU A O 1
ATOM 2034 N N . TRP A 1 273 ? 27.214 15.036 26.652 1.00 40.66 273 TRP A N 1
ATOM 2035 C CA . TRP A 1 273 ? 26.026 14.615 27.401 1.00 40.66 273 TRP A CA 1
ATOM 2036 C C . TRP A 1 273 ? 25.902 13.087 27.542 1.00 40.66 273 TRP A C 1
ATOM 2038 O O . TRP A 1 273 ? 25.452 12.588 28.576 1.00 40.66 273 TRP A O 1
ATOM 2048 N N . LEU A 1 274 ? 26.391 12.326 26.555 1.00 41.44 274 LEU A N 1
ATOM 2049 C CA . LEU A 1 274 ? 26.399 10.856 26.592 1.00 41.44 274 LEU A CA 1
ATOM 2050 C C . LEU A 1 274 ? 27.400 10.288 27.616 1.00 41.44 274 LEU A C 1
ATOM 2052 O O . LEU A 1 274 ? 27.176 9.202 28.154 1.00 41.44 274 LEU A O 1
ATOM 2056 N N . HIS A 1 275 ? 28.452 11.032 27.978 1.00 39.72 275 HIS A N 1
ATOM 2057 C CA . HIS A 1 275 ? 29.452 10.563 28.944 1.00 39.72 275 HIS A CA 1
ATOM 2058 C C . HIS A 1 275 ? 29.085 10.815 30.415 1.00 39.72 275 HIS A C 1
ATOM 2060 O O . HIS A 1 275 ? 29.470 10.017 31.275 1.00 39.72 275 HIS A O 1
ATOM 2066 N N . ARG A 1 276 ? 28.290 11.846 30.744 1.00 43.84 276 ARG A N 1
ATOM 2067 C CA . ARG A 1 276 ? 27.922 12.124 32.152 1.00 43.84 276 ARG A CA 1
ATOM 2068 C C . ARG A 1 276 ? 26.871 11.172 32.730 1.00 43.84 276 ARG A C 1
ATOM 2070 O O . ARG A 1 276 ? 26.835 10.998 33.948 1.00 43.84 276 ARG A O 1
ATOM 2077 N N . ARG A 1 277 ? 26.060 10.497 31.904 1.00 42.84 277 ARG A N 1
ATOM 2078 C CA . ARG A 1 277 ? 25.062 9.521 32.396 1.00 42.84 277 ARG A CA 1
ATOM 2079 C C . ARG A 1 277 ? 25.606 8.115 32.656 1.00 42.84 277 ARG A C 1
ATOM 2081 O O . ARG A 1 277 ? 24.991 7.392 33.434 1.00 42.84 277 ARG A O 1
ATOM 2088 N N . ARG A 1 278 ? 26.788 7.753 32.137 1.00 42.12 278 ARG A N 1
ATOM 2089 C CA . ARG A 1 278 ? 27.419 6.445 32.421 1.00 42.12 278 ARG A CA 1
ATOM 2090 C C . ARG A 1 278 ? 27.882 6.258 33.871 1.00 42.12 278 ARG A C 1
ATOM 2092 O O . ARG A 1 278 ? 28.193 5.136 34.243 1.00 42.12 278 ARG A O 1
ATOM 2099 N N . ARG A 1 279 ? 27.932 7.311 34.701 1.00 46.00 279 ARG A N 1
ATOM 2100 C CA . ARG A 1 279 ? 28.451 7.213 36.082 1.00 46.00 279 ARG A CA 1
ATOM 2101 C C . ARG A 1 279 ? 27.405 7.218 37.200 1.00 46.00 279 ARG A C 1
ATOM 2103 O O . ARG A 1 279 ? 27.806 7.093 38.349 1.00 46.00 279 ARG A O 1
ATOM 2110 N N . ARG A 1 280 ? 26.102 7.383 36.928 1.00 44.94 280 ARG A N 1
ATOM 2111 C CA . ARG A 1 280 ? 25.105 7.496 38.021 1.00 44.94 280 ARG A CA 1
ATOM 2112 C C . ARG A 1 280 ? 23.933 6.531 38.009 1.00 44.94 280 ARG A C 1
ATOM 2114 O O . ARG A 1 280 ? 23.328 6.356 39.056 1.00 44.94 280 ARG A O 1
ATOM 2121 N N . HIS A 1 281 ? 23.662 5.839 36.911 1.00 41.34 281 HIS A N 1
ATOM 2122 C CA . HIS A 1 281 ? 22.703 4.741 36.927 1.00 41.34 281 HIS A CA 1
ATOM 2123 C C . HIS A 1 281 ? 23.277 3.610 36.086 1.00 41.34 281 HIS A C 1
ATOM 2125 O O . HIS A 1 281 ? 23.509 3.788 34.893 1.00 41.34 281 HIS A O 1
ATOM 2131 N N . GLY A 1 282 ? 23.577 2.480 36.727 1.00 38.50 282 GLY A N 1
ATOM 2132 C CA . GLY A 1 282 ? 23.923 1.249 36.034 1.00 38.50 282 GLY A CA 1
ATOM 2133 C C . GLY A 1 282 ? 22.722 0.798 35.216 1.00 38.50 282 GLY A C 1
ATOM 2134 O O . GLY A 1 282 ? 21.770 0.249 35.760 1.00 38.50 282 GLY A O 1
ATOM 2135 N N . TRP A 1 283 ? 22.752 1.077 33.918 1.00 31.27 283 TRP A N 1
ATOM 2136 C CA . TRP A 1 283 ? 21.874 0.430 32.957 1.00 31.27 283 TRP A CA 1
ATOM 2137 C C . TRP A 1 283 ? 22.595 -0.834 32.501 1.00 31.27 283 TRP A C 1
ATOM 2139 O O . TRP A 1 283 ? 23.570 -0.761 31.754 1.00 31.27 283 TRP A O 1
ATOM 2149 N N . ALA A 1 284 ? 22.151 -1.979 33.016 1.00 27.72 284 ALA A N 1
ATOM 2150 C CA . ALA A 1 284 ? 22.448 -3.267 32.415 1.00 27.72 284 ALA A CA 1
ATOM 2151 C C . ALA A 1 284 ? 21.673 -3.346 31.094 1.00 27.72 284 ALA A C 1
ATOM 2153 O O . ALA A 1 284 ? 20.457 -3.161 31.074 1.00 27.72 284 ALA A O 1
ATOM 2154 N N . VAL A 1 285 ? 22.403 -3.554 30.004 1.00 30.55 285 VAL A N 1
ATOM 2155 C CA . VAL A 1 285 ? 21.850 -3.934 28.706 1.00 30.55 285 VAL A CA 1
ATOM 2156 C C . VAL A 1 285 ? 21.818 -5.460 28.701 1.00 30.55 285 VAL A C 1
ATOM 2158 O O . VAL A 1 285 ? 22.873 -6.083 28.822 1.00 30.55 285 VAL A O 1
ATOM 2161 N N . LEU A 1 286 ? 20.616 -6.027 28.627 1.00 31.03 286 LEU A N 1
ATOM 2162 C CA . LEU A 1 286 ? 20.360 -7.367 28.102 1.00 31.03 286 LEU A CA 1
ATOM 2163 C C . LEU A 1 286 ? 19.700 -7.176 26.738 1.00 31.03 286 LEU A C 1
ATOM 2165 O O . LEU A 1 286 ? 18.807 -6.298 26.666 1.00 31.03 286 LEU A O 1
#

Sequence (286 aa):
MYSHRLVVLGVLATSIYSVQSWCQADNGQRGICMPTSPCARKNGISEPGHCPGPIDYQVPHPSPPSTPQLTPPSPQCCTFGTCTAAGIPGWYQPHSACSGTSHAVLPHAHQSDVFSCTYGTCDSKGGTCQPVDTCDGTSYAEDLCPGPNAIQCCVAKKKKKPTRPECDGSCIVRPRRRDHPYEVVEGNGEWTVGWGHRCSEPKCAEISGCPVPDSTIEALFNSDLHEAERCVTMNTLACVSLTHSQYGALVSVAFKHRLPAIHSVRPPENAEWLHRRRRRHGWAVL

Organism: NCBI:txid1392243

InterPro domains:
  IPR002196 Glycoside hydrolase, family 24 [PF00959] (179-255)
  IPR023346 Lysozyme-like domain superfamily [SSF53955] (179-256)
  IPR023347 Lysozyme domain superfamily [G3DSA:1.10.530.40] (176-260)

Radius of gyration: 29.57 Å; chains: 1; bounding box: 56×61×102 Å

Secondary structure (DSSP, 8-state):
---------------------EEE-TTS-EEEEE-HHHHHTTT-EEEET-S-S-S---------TTS---PPPPPEEEE--EEEETTEEEEEEEGGG-SSEEEPPPSS--STTEEEEE--EETTTTEEEEEGGG-SEEEE-SSSSSS-TTEEEEEE------------TTSS-PPP--S-TTS-EEETTEEEETTTEEPSSGGGTTS--SSPPHHHHHHHHHHHHHHHHHHHHHHS-TT----HHHHHHHHHHHHHHT----S--PPPS-TTHHHHGGGTS-----